Protein 8CJK (pdb70)

Radius of gyration: 17.91 Å; Cα contacts (8 Å, |Δi|>4): 505; chains: 1; bounding box: 47×49×38 Å

Sequence (291 aa):
SVPWFPKKISDLDHCANRVLMYGSELDADHPGFKDNVYRKRRKYFADLAMNYKHGDPIPKVEFTEEEIKTWGTVFQELNKLYPTHACREYLKNLPLLSKYCGYREDNIPQLEDVSNFLKERTGFSIRPVAGYLSPRDFLSGLAFRVFHCCTQYVRHSSDPFYTPEPDTCHELLGHVPLLAEPSFAQFSQEIGLASLGASEEAVQKLATCYFFTVEFGLCKQDGQLRVFGAGLLSSISELKHALSGHAKVKPFDPKITCKQECLITTFQDVYFVSESFEDAKEKMREFTKTIK

Organism: Homo sapiens (NCBI:txid9606)

Structure (mmCIF, N/CA/C/O backbone):
data_8CJK
#
_entry.id   8CJK
#
_cell.length_a   46.96
_cell.length_b   57.875
_cell.length_c   59.054
_cell.angle_alpha   90.0
_cell.angle_beta   97.741
_cell.angle_gamma   90.0
#
_symmetry.space_group_name_H-M   'P 1 21 1'
#
loop_
_entity.id
_entity.type
_entity.pdbx_description
1 polymer 'Tryptophan 5-hydroxylase 1'
2 non-polymer 'FE (III) ION'
3 non-polymer 3-ethyl-8-[(2-methylimidazo[2,1-b][1,3]thiazol-6-yl)methyl]-7-[[4-(1-methylpyrazol-3-yl)phenyl]methyl]purine-2,6-dione
4 water water
#
loop_
_atom_site.group_PDB
_atom_site.id
_atom_site.type_symbol
_atom_site.label_atom_id
_atom_site.label_alt_id
_atom_site.label_comp_id
_atom_site.label_asym_id
_atom_site.label_entity_id
_atom_site.label_seq_id
_atom_site.pdbx_PDB_ins_code
_atom_site.Cartn_x
_atom_site.Cartn_y
_atom_site.Cartn_z
_atom_site.occupancy
_atom_site.B_iso_or_equiv
_atom_site.auth_seq_id
_atom_site.auth_comp_id
_atom_site.auth_asym_id
_atom_site.auth_atom_id
_atom_site.pdbx_PDB_model_num
ATOM 1 N N . SER A 1 29 ? -39.49342 25.01382 -18.87669 1.000 55.8158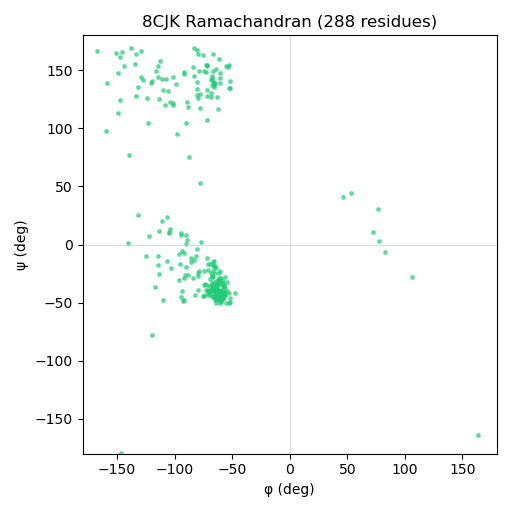7 104 SER A N 1
ATOM 2 C CA . SER A 1 29 ? -39.61869 24.69926 -17.45896 1.000 31.04605 104 SER A CA 1
ATOM 3 C C . SER A 1 29 ? -38.38675 23.94665 -16.95504 1.000 39.34122 104 SER A C 1
ATOM 4 O O . SER A 1 29 ? -37.57853 23.46283 -17.74403 1.000 38.30876 104 SER A O 1
ATOM 7 N N . VAL A 1 30 ? -38.25852 23.84901 -15.63636 1.000 24.54070 105 VAL A N 1
ATOM 8 C CA . VAL A 1 30 ? -37.11837 23.20174 -15.00546 1.000 22.75265 105 VAL A CA 1
ATOM 9 C C . VAL A 1 30 ? -37.26572 21.67086 -14.99025 1.000 32.83000 105 VAL A C 1
ATOM 10 O O . VAL A 1 30 ? -38.27944 21.16971 -14.55167 1.000 25.87708 105 VAL A O 1
ATOM 14 N N . PRO A 1 31 ? -36.25250 20.92077 -15.45746 1.000 20.49073 106 PRO A N 1
ATOM 15 C CA . PRO A 1 31 ? -36.39159 19.45417 -15.39119 1.000 20.40420 106 PRO A CA 1
ATOM 16 C C . PRO A 1 31 ? -36.28429 18.89568 -13.97384 1.000 21.69695 106 PRO A C 1
ATOM 17 O O . PRO A 1 31 ? -35.68544 19.54267 -13.11712 1.000 21.61977 106 PRO A O 1
ATOM 21 N N . TRP A 1 32 ? -36.89536 17.73538 -13.72571 1.000 21.25517 107 TRP A N 1
ATOM 22 C CA . TRP A 1 32 ? -36.76441 17.07357 -12.42195 1.000 18.89770 107 TRP A CA 1
ATOM 23 C C . TRP A 1 32 ? -35.29231 16.93739 -12.06617 1.000 19.00695 107 TRP A C 1
ATOM 24 O O . TRP A 1 32 ? -34.46154 16.65447 -12.92244 1.000 21.69284 107 TRP A O 1
ATOM 35 N N . PHE A 1 33 ? -34.97695 17.15234 -10.79588 1.000 17.02255 108 PHE A N 1
ATOM 36 C CA . PHE A 1 33 ? -33.64575 16.87084 -10.30136 1.000 17.23182 108 PHE A CA 1
ATOM 37 C C . PHE A 1 33 ? -33.74471 16.33725 -8.88351 1.000 18.43764 108 PHE A C 1
ATOM 38 O O . PHE A 1 33 ? -34.71897 16.61279 -8.17298 1.000 18.25167 108 PHE A O 1
ATOM 46 N N . PRO A 1 34 ? -32.75339 15.54212 -8.46490 1.000 17.32000 109 PRO A N 1
ATOM 47 C CA . PRO A 1 34 ? -32.79787 14.97459 -7.11667 1.000 16.60607 109 PRO A CA 1
ATOM 48 C C . PRO A 1 34 ? -32.66074 16.06063 -6.06509 1.000 16.75268 109 PRO A C 1
ATOM 49 O O . PRO A 1 34 ? -31.88674 16.99968 -6.24776 1.000 18.36429 109 PRO A O 1
ATOM 53 N N . LYS A 1 35 ? -33.42355 15.92428 -4.98543 1.000 18.27374 110 LYS A N 1
ATOM 54 C CA . LYS A 1 35 ? -33.43779 16.92275 -3.92200 1.000 21.01175 110 LYS A CA 1
ATOM 55 C C . LYS A 1 35 ? -32.72081 16.46041 -2.66222 1.000 21.60263 110 LYS A C 1
ATOM 56 O O . LYS A 1 35 ? -32.43353 17.27569 -1.77393 1.000 21.41636 110 LYS A O 1
ATOM 62 N N . LYS A 1 36 ? -32.45087 15.15754 -2.58249 1.000 16.47577 111 LYS A N 1
ATOM 63 C CA . LYS A 1 36 ? -31.75306 14.55594 -1.45549 1.000 17.40855 111 LYS A CA 1
ATOM 64 C C . LYS A 1 36 ? -31.02618 13.34767 -1.98734 1.000 15.77261 111 LYS A C 1
ATOM 65 O O . LYS A 1 36 ? -31.31052 12.88638 -3.08712 1.000 15.52300 111 LYS A O 1
ATOM 71 N N . ILE A 1 37 ? -30.08288 12.82906 -1.21804 1.000 15.25598 112 ILE A N 1
ATOM 72 C CA . ILE A 1 37 ? -29.20043 11.79872 -1.73682 1.000 11.98320 112 ILE A CA 1
ATOM 73 C C . ILE A 1 37 ? -29.97994 10.51282 -2.16038 1.000 13.96414 112 ILE A C 1
ATOM 74 O O . ILE A 1 37 ? -29.61239 9.86455 -3.14510 1.000 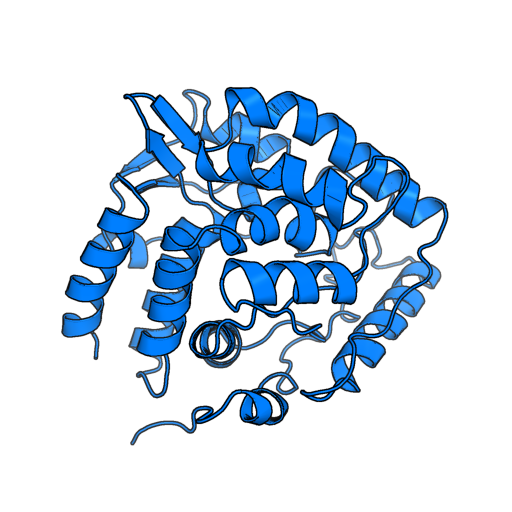14.23971 112 ILE A O 1
ATOM 79 N N . SER A 1 38 ? -31.05803 10.15848 -1.46277 1.000 14.18578 113 SER A N 1
ATOM 80 C CA . SER A 1 38 ? -31.78440 8.93885 -1.83091 1.000 13.76960 113 SER A CA 1
ATOM 81 C C . SER A 1 38 ? -32.54448 9.10120 -3.15853 1.000 16.36169 113 SER A C 1
ATOM 82 O O . SER A 1 38 ? -32.91101 8.10077 -3.79504 1.000 15.51710 113 SER A O 1
ATOM 85 N N . ASP A 1 39 ? -32.74417 10.34254 -3.60780 1.000 15.10375 114 ASP A N 1
ATOM 86 C CA . ASP A 1 39 ? -33.39722 10.55049 -4.89380 1.000 16.15865 114 ASP A CA 1
ATOM 87 C C . ASP A 1 39 ? -32.56044 10.05096 -6.06409 1.000 15.23173 114 ASP A C 1
ATOM 88 O O . ASP A 1 39 ? -33.07924 9.93299 -7.17344 1.000 14.25967 114 ASP A O 1
ATOM 93 N N . LEU A 1 40 ? -31.27006 9.78524 -5.84868 1.000 13.62905 115 LEU A N 1
ATOM 94 C CA . LEU A 1 40 ? -30.42393 9.23946 -6.90086 1.000 13.07817 115 LEU A CA 1
ATOM 95 C C . LEU A 1 40 ? -30.88789 7.82846 -7.25768 1.000 14.12437 115 LEU A C 1
ATOM 96 O O . LEU A 1 40 ? -30.57000 7.32294 -8.33897 1.000 15.11602 115 LEU A O 1
ATOM 101 N N . ASP A 1 41 ? -31.67475 7.19677 -6.37717 1.000 13.53414 116 ASP A N 1
ATOM 102 C CA . ASP A 1 41 ? -32.31669 5.92446 -6.74381 1.000 16.17980 116 ASP A CA 1
ATOM 103 C C . ASP A 1 41 ? -33.14635 6.06495 -8.00626 1.000 17.37109 116 ASP A C 1
ATOM 104 O O . ASP A 1 41 ? -33.35283 5.08400 -8.72713 1.000 20.94115 116 ASP A O 1
ATOM 109 N N . HIS A 1 42 ? -33.66281 7.26413 -8.26572 1.000 17.11532 117 HIS A N 1
ATOM 110 C CA . HIS A 1 42 ? -34.61381 7.41608 -9.37334 1.000 18.16821 117 HIS A CA 1
ATOM 111 C C . HIS A 1 42 ? -33.95291 7.73787 -10.68658 1.000 37.13570 117 HIS A C 1
ATOM 112 O O . HIS A 1 42 ? -34.55171 7.56955 -11.74194 1.000 51.29899 117 HIS A O 1
ATOM 119 N N . CYS A 1 43 ? -32.72694 8.22904 -10.63389 1.000 22.64603 118 CYS A N 1
ATOM 120 C CA . CYS A 1 43 ? -32.07612 8.57929 -11.87976 1.000 32.56639 118 CYS A CA 1
ATOM 121 C C . CYS A 1 43 ? -30.89246 7.67738 -12.13403 1.000 25.41026 118 CYS A C 1
ATOM 122 O O . CYS A 1 43 ? -30.53280 7.45481 -13.28796 1.000 30.19332 118 CYS A O 1
ATOM 125 N N . ALA A 1 44 ? -30.31158 7.11258 -11.07372 1.000 25.56543 119 ALA A N 1
ATOM 126 C CA . ALA A 1 44 ? -29.13897 6.26156 -11.24767 1.000 46.07862 119 ALA A CA 1
ATOM 127 C C . ALA A 1 44 ? -29.49707 4.99160 -12.02035 1.000 35.44830 119 ALA A C 1
ATOM 128 O O . ALA A 1 44 ? -28.61593 4.35331 -12.59066 1.000 32.59817 119 ALA A O 1
ATOM 130 N N . ASN A 1 45 ? -30.78965 4.65132 -12.06742 1.000 28.65320 120 ASN A N 1
ATOM 131 C CA . ASN A 1 45 ? -31.25219 3.48134 -12.82160 1.000 31.77114 120 ASN A CA 1
ATOM 132 C C . ASN A 1 45 ? -31.66644 3.79055 -14.26759 1.000 55.18746 120 ASN A C 1
ATOM 133 O O . ASN A 1 45 ? -31.94423 2.86643 -15.03747 1.000 37.03556 120 ASN A O 1
ATOM 138 N N . ARG A 1 46 ? -31.70242 5.07554 -14.63584 1.000 35.96751 121 ARG A N 1
ATOM 139 C CA . ARG A 1 46 ? -32.10621 5.50608 -15.99092 1.000 28.68245 121 ARG A CA 1
ATOM 140 C C . ARG A 1 46 ? -30.96236 5.28083 -16.97842 1.000 25.20782 121 ARG A C 1
ATOM 141 O O . ARG A 1 46 ? -30.54371 6.16904 -17.73661 1.000 24.80557 121 ARG A O 1
ATOM 149 N N . VAL A 1 47 ? -30.48901 4.05230 -16.97449 1.000 24.88439 122 VAL A N 1
ATOM 150 C CA . VAL A 1 47 ? -29.31220 3.67576 -17.71264 1.000 23.72069 122 VAL A CA 1
ATOM 151 C C . VAL A 1 47 ? -29.59746 3.65271 -19.20826 1.000 24.82348 122 VAL A C 1
ATOM 152 O O . VAL A 1 47 ? -30.58026 3.05624 -19.66391 1.000 26.03663 122 VAL A O 1
ATOM 156 N N . LEU A 1 48 ? -28.75849 4.34399 -19.96542 1.000 23.77864 123 LEU A N 1
ATOM 157 C CA . LEU A 1 48 ? -28.91080 4.43165 -21.41073 1.000 24.71828 123 LEU A CA 1
ATOM 158 C C . LEU A 1 48 ? -28.19835 3.28336 -22.12094 1.000 24.35339 123 LEU A C 1
ATOM 159 O O . LEU A 1 48 ? -28.56219 2.89629 -23.22231 1.000 27.04435 123 LEU A O 1
ATOM 164 N N . MET A 1 49 ? -27.17513 2.73778 -21.48212 1.000 22.93089 124 MET A N 1
ATOM 165 C CA . MET A 1 49 ? -26.44875 1.58598 -22.00571 1.000 22.55358 124 MET A CA 1
ATOM 166 C C . MET A 1 49 ? -25.92912 0.77753 -20.84044 1.000 21.67921 124 MET A C 1
ATOM 167 O O . MET A 1 49 ? -25.04667 1.24639 -20.10017 1.000 20.63744 124 MET A O 1
ATOM 172 N N . TYR A 1 50 ? -26.45163 -0.43324 -20.66656 1.000 22.39557 125 TYR A N 1
ATOM 173 C CA . TYR A 1 50 ? -26.09015 -1.25126 -19.50851 1.000 22.06884 125 TYR A CA 1
ATOM 174 C C . TYR A 1 50 ? -24.66527 -1.76854 -19.62650 1.000 20.99007 125 TYR A C 1
ATOM 175 O O . TYR A 1 50 ? -24.11909 -1.90344 -20.72855 1.000 20.73854 125 TYR A O 1
ATOM 184 N N . GLY A 1 51 ? -24.05066 -2.02706 -18.47500 1.000 20.58532 126 GLY A N 1
ATOM 185 C CA . GLY A 1 51 ? -22.64232 -2.37754 -18.44263 1.000 19.78449 126 GLY A CA 1
ATOM 186 C C . GLY A 1 51 ? -22.35992 -3.69134 -19.14718 1.000 21.13219 126 GLY A C 1
ATOM 187 O O . GLY A 1 51 ? -21.22817 -3.94474 -19.54140 1.000 21.21269 126 GLY A O 1
ATOM 188 N N . SER A 1 52 ? -23.38556 -4.52160 -19.31844 1.000 21.17136 127 SER A N 1
ATOM 189 C CA . SER A 1 52 ? -23.22738 -5.78412 -20.02744 1.000 21.67723 127 SER A CA 1
ATOM 190 C C . SER A 1 52 ? -23.27133 -5.61832 -21.54965 1.000 23.15357 127 SER A C 1
ATOM 191 O O . SER A 1 52 ? -22.97128 -6.56212 -22.28948 1.000 23.78975 127 SER A O 1
ATOM 194 N N . GLU A 1 53 ? -23.64208 -4.42602 -22.01371 1.000 21.47407 128 GLU A N 1
ATOM 195 C CA . GLU A 1 53 ? -23.79437 -4.15686 -23.45345 1.000 21.89241 128 GLU A CA 1
ATOM 196 C C . GLU A 1 53 ? -22.46802 -3.72629 -24.04610 1.000 23.61906 128 GLU A C 1
ATOM 197 O O . GLU A 1 53 ? -22.25237 -2.53909 -24.30275 1.000 26.16434 128 GLU A O 1
ATOM 203 N N . LEU A 1 54 ? -21.57024 -4.68588 -24.23934 1.000 21.60194 129 LEU A N 1
ATOM 204 C CA . LEU A 1 54 ? -20.21417 -4.37733 -24.65295 1.000 20.61194 129 LEU A CA 1
ATOM 205 C C . LEU A 1 54 ? -20.15622 -3.82086 -26.07157 1.000 20.46050 129 LEU A C 1
ATOM 206 O O . LEU A 1 54 ? -20.88567 -4.25871 -26.94959 1.000 22.23643 129 LEU A O 1
ATOM 211 N N . ASP A 1 55 ? -19.25434 -2.87010 -26.27959 1.000 20.82940 130 ASP A N 1
ATOM 212 C CA . ASP A 1 55 ? -18.98633 -2.30756 -27.59081 1.000 23.16854 130 ASP A CA 1
ATOM 213 C C . ASP A 1 55 ? -18.49562 -3.39304 -28.53827 1.000 21.57413 130 ASP A C 1
ATOM 214 O O . ASP A 1 55 ? -17.82165 -4.32550 -28.10345 1.000 21.22950 130 ASP A O 1
ATOM 219 N N . ALA A 1 56 ? -18.81205 -3.27505 -29.82282 1.000 22.60207 131 ALA A N 1
ATOM 220 C CA . ALA A 1 56 ? -18.40955 -4.29343 -30.78334 1.000 23.17525 131 ALA A CA 1
ATOM 221 C C . ALA A 1 56 ? -16.90292 -4.56039 -30.76501 1.000 22.60359 131 ALA A C 1
ATOM 222 O O . ALA A 1 56 ? -16.45266 -5.68974 -30.98085 1.000 22.51467 131 ALA A O 1
ATOM 224 N N . ASP A 1 57 ? -16.11819 -3.52532 -30.47902 1.000 22.41710 132 ASP A N 1
ATOM 225 C CA . ASP A 1 57 ? -14.67170 -3.68392 -30.50624 1.000 22.32479 132 ASP A CA 1
ATOM 226 C C . ASP A 1 57 ? -14.07258 -4.00893 -29.13995 1.000 22.05495 132 ASP A C 1
ATOM 227 O O . ASP A 1 57 ? -12.85370 -3.99313 -28.96885 1.000 24.58252 132 ASP A O 1
ATOM 232 N N . HIS A 1 58 ? -14.92710 -4.30920 -28.17603 1.000 20.41598 133 HIS A N 1
ATOM 233 C CA . HIS A 1 58 ? -14.46506 -4.67689 -26.83755 1.000 19.66241 133 HIS A CA 1
ATOM 234 C C . HIS A 1 58 ? -13.69244 -6.00239 -26.84926 1.000 21.67533 133 HIS A C 1
ATOM 235 O O . HIS A 1 58 ? -14.09391 -6.94531 -27.50771 1.000 20.30261 133 HIS A O 1
ATOM 242 N N . PRO A 1 59 ? -12.56824 -6.07868 -26.13077 1.000 21.72502 134 PRO A N 1
ATOM 243 C CA . PRO A 1 59 ? -11.81459 -7.34448 -26.11248 1.000 23.07807 134 PRO A CA 1
ATOM 244 C C . PRO A 1 59 ? -12.62630 -8.51411 -25.56004 1.000 26.99295 134 PRO A C 1
ATOM 245 O O . PRO A 1 59 ? -12.31478 -9.66367 -25.88208 1.000 24.85875 134 PRO A O 1
ATOM 249 N N . GLY A 1 60 ? -13.65879 -8.22324 -24.76981 1.000 20.96044 135 GLY A N 1
ATOM 250 C CA . GLY A 1 60 ? -14.51887 -9.25973 -24.22493 1.000 19.61717 135 GLY A CA 1
ATOM 251 C C . GLY A 1 60 ? -15.78004 -9.53947 -25.04133 1.000 19.89671 135 GLY A C 1
ATOM 252 O O . GLY A 1 60 ? -16.63570 -10.28076 -24.59594 1.000 20.37412 135 GLY A O 1
ATOM 253 N N . PHE A 1 61 ? -15.89839 -8.94890 -26.22455 1.000 21.56123 136 PHE A N 1
ATOM 254 C CA . PHE A 1 61 ? -17.14606 -9.02115 -26.98716 1.000 22.80121 136 PHE A CA 1
ATOM 255 C C . PHE A 1 61 ? -17.60069 -10.44447 -27.31268 1.000 21.35116 136 PHE A C 1
ATOM 256 O O . PHE A 1 61 ? -18.80088 -10.71433 -27.29922 1.000 22.10487 136 PHE A O 1
ATOM 264 N N . LYS A 1 62 ? -16.64916 -11.34450 -27.56434 1.000 23.80096 137 LYS A N 1
ATOM 265 C CA . LYS A 1 62 ? -16.94621 -12.74722 -27.89237 1.000 27.13431 137 LYS A CA 1
ATOM 266 C C . LYS A 1 62 ? -16.66110 -13.69433 -26.73265 1.000 26.64939 137 LYS A C 1
ATOM 267 O O . LYS A 1 62 ? -16.64667 -14.91451 -26.89716 1.000 30.07506 137 LYS A O 1
ATOM 273 N N . ASP A 1 63 ? -16.40995 -13.12269 -25.56468 1.000 22.18686 138 ASP A N 1
ATOM 274 C CA . ASP A 1 63 ? -16.03378 -13.88815 -24.38669 1.000 23.09834 138 ASP A CA 1
ATOM 275 C C . ASP A 1 63 ? -17.27801 -14.09441 -23.52423 1.000 23.12552 138 ASP A C 1
ATOM 276 O O . ASP A 1 63 ? -17.64731 -13.22697 -22.73338 1.000 22.77618 138 ASP A O 1
ATOM 281 N N . ASN A 1 64 ? -17.94261 -15.23143 -23.68316 1.000 23.97695 139 ASN A N 1
ATOM 282 C CA . ASN A 1 64 ? -19.21166 -15.45412 -22.99125 1.000 23.15883 139 ASN A CA 1
ATOM 283 C C . ASN A 1 64 ? -19.07991 -15.47266 -21.46971 1.000 25.18697 139 ASN A C 1
ATOM 284 O O . ASN A 1 64 ? -19.96205 -14.99675 -20.76164 1.000 25.09843 139 ASN A O 1
ATOM 289 N N . VAL A 1 65 ? -17.97816 -16.01088 -20.96375 1.000 23.46741 140 VAL A N 1
ATOM 290 C CA . VAL A 1 65 ? -17.74202 -15.98136 -19.52058 1.000 24.83057 140 VAL A CA 1
ATOM 291 C C . VAL A 1 65 ? -17.60972 -14.54578 -18.98620 1.000 19.37855 140 VAL A C 1
ATOM 292 O O . VAL A 1 65 ? -18.20867 -14.20223 -17.95802 1.000 22.03570 140 VAL A O 1
ATOM 296 N N . TYR A 1 66 ? -16.86529 -13.69912 -19.69809 1.000 19.71188 141 TYR A N 1
ATOM 297 C CA . TYR A 1 66 ? -16.70597 -12.30321 -19.31037 1.000 17.52367 141 TYR A CA 1
ATOM 298 C C . TYR A 1 66 ? -18.05160 -11.57828 -19.38821 1.000 18.34477 141 TYR A C 1
ATOM 299 O O . TYR A 1 66 ? -18.38384 -10.77018 -18.51386 1.000 18.28939 141 TYR A O 1
ATOM 308 N N . ARG A 1 67 ? -18.83476 -11.87567 -20.42505 1.000 19.57352 142 ARG A N 1
ATOM 309 C CA . ARG A 1 67 ? -20.14411 -11.23509 -20.56659 1.000 20.69608 142 ARG A CA 1
ATOM 310 C C . ARG A 1 67 ? -21.06167 -11.57602 -19.41535 1.000 19.21592 142 ARG A C 1
ATOM 311 O O . ARG A 1 67 ? -21.79460 -10.71448 -18.92977 1.000 19.74933 142 ARG A O 1
ATOM 319 N N . LYS A 1 68 ? -21.03958 -12.83728 -18.98611 1.000 23.51452 143 LYS A N 1
ATOM 320 C CA . LYS A 1 68 ? -21.86038 -13.24927 -17.85715 1.000 20.56786 143 LYS A CA 1
ATOM 321 C C . LYS A 1 68 ? -21.40771 -12.54629 -16.58523 1.000 19.04376 143 LYS A C 1
ATOM 322 O O . LYS A 1 68 ? -22.22915 -12.12166 -15.77159 1.000 21.61977 143 LYS A O 1
ATOM 328 N N . ARG A 1 69 ? -20.09816 -12.40834 -16.43466 1.000 17.84518 144 ARG A N 1
ATOM 329 C CA . ARG A 1 69 ? -19.53163 -11.67896 -15.30148 1.000 16.30972 144 ARG A CA 1
ATOM 330 C C . ARG A 1 69 ? -19.95769 -10.21523 -15.31399 1.000 17.00016 144 ARG A C 1
ATOM 331 O O . ARG A 1 69 ? -20.29428 -9.63773 -14.27007 1.000 15.72533 144 ARG A O 1
ATOM 339 N N . ARG A 1 70 ? -19.96524 -9.60061 -16.48945 1.000 17.15786 145 ARG A N 1
ATOM 340 C CA . ARG A 1 70 ? -20.39653 -8.21029 -16.58416 1.000 16.18591 145 ARG A CA 1
ATOM 341 C C . ARG A 1 70 ? -21.89713 -8.06249 -16.28097 1.000 14.31033 145 ARG A C 1
ATOM 342 O O . ARG A 1 70 ? -22.31848 -7.06006 -15.67895 1.000 16.16852 145 ARG A O 1
ATOM 350 N N . LYS A 1 71 ? -22.70476 -9.04704 -16.66170 1.000 16.44361 146 LYS A N 1
ATOM 351 C CA . LYS A 1 71 ? -24.12008 -9.04037 -16.28947 1.000 16.50936 146 LYS A CA 1
ATOM 352 C C . LYS A 1 71 ? -24.29635 -9.13846 -14.76833 1.000 18.55870 146 LYS A C 1
ATOM 353 O O . LYS A 1 71 ? -25.16052 -8.47500 -14.18663 1.000 18.38976 146 LYS A O 1
ATOM 359 N N . TYR A 1 72 ? -23.48349 -9.97530 -14.13076 1.000 17.56665 147 TYR A N 1
ATOM 360 C CA . TYR A 1 72 ? -23.47170 -10.05702 -12.67634 1.000 17.39401 147 TYR A CA 1
ATOM 361 C C . TYR A 1 72 ? -23.21857 -8.68519 -12.04205 1.000 15.29702 147 TYR A C 1
ATOM 362 O O . TYR A 1 72 ? -23.95140 -8.26180 -11.13273 1.000 17.45770 147 TYR A O 1
ATOM 371 N N . PHE A 1 73 ? -22.17718 -7.98878 -12.49828 1.000 16.32780 148 PHE A N 1
ATOM 372 C CA . PHE A 1 73 ? -21.87776 -6.67746 -11.91960 1.000 14.88834 148 PHE A CA 1
ATOM 373 C C . PHE A 1 73 ? -22.97849 -5.65331 -12.19827 1.000 15.88350 148 PHE A C 1
ATOM 374 O O . PHE A 1 73 ? -23.34713 -4.85647 -11.32847 1.000 15.95266 148 PHE A O 1
ATOM 382 N N . ALA A 1 74 ? -23.54059 -5.67661 -13.39756 1.000 15.34824 149 ALA A N 1
ATOM 383 C CA . ALA A 1 74 ? -24.54443 -4.68243 -13.71826 1.000 13.31503 149 ALA A CA 1
ATOM 384 C C . ALA A 1 74 ? -25.80204 -4.91899 -12.88598 1.000 18.40237 149 ALA A C 1
ATOM 385 O O . ALA A 1 74 ? -26.44581 -3.97710 -12.42612 1.000 17.71320 149 ALA A O 1
ATOM 387 N N . ASP A 1 75 ? -26.16989 -6.17960 -12.69958 1.000 17.69111 150 ASP A N 1
ATOM 388 C CA . ASP A 1 75 ? -27.32224 -6.48491 -11.85008 1.000 18.38123 150 ASP A CA 1
ATOM 389 C C . ASP A 1 75 ? -27.12396 -6.04195 -10.38001 1.000 16.61945 150 ASP A C 1
ATOM 390 O O . ASP A 1 75 ? -28.06890 -5.56633 -9.74866 1.000 20.39920 150 ASP A O 1
ATOM 395 N N . LEU A 1 76 ? -25.91740 -6.21100 -9.84009 1.000 16.10610 151 LEU A N 1
ATOM 396 C CA . LEU A 1 76 ? -25.61837 -5.74011 -8.47866 1.000 16.36997 151 LEU A CA 1
ATOM 397 C C . LEU A 1 76 ? -25.90301 -4.24824 -8.35993 1.000 18.78175 151 LEU A C 1
ATOM 398 O O . LEU A 1 76 ? -26.50613 -3.77554 -7.39061 1.000 20.14196 151 LEU A O 1
ATOM 403 N N . ALA A 1 77 ? -25.46551 -3.49623 -9.36052 1.000 15.31242 152 ALA A N 1
ATOM 404 C CA . ALA A 1 77 ? -25.67483 -2.06237 -9.34261 1.000 15.45245 152 ALA A CA 1
ATOM 405 C C . ALA A 1 77 ? -27.15971 -1.72260 -9.51667 1.000 16.20801 152 ALA A C 1
ATOM 406 O O . ALA A 1 77 ? -27.67936 -0.80012 -8.86792 1.000 17.87158 152 ALA A O 1
ATOM 408 N N . MET A 1 78 ? -27.84224 -2.42177 -10.42118 1.000 14.63630 153 MET A N 1
ATOM 409 C CA . MET A 1 78 ? -29.25777 -2.13202 -10.63603 1.000 17.64412 153 MET A CA 1
ATOM 410 C C . MET A 1 78 ? -30.10172 -2.35481 -9.39212 1.000 18.35603 153 MET A C 1
ATOM 411 O O . MET A 1 78 ? -31.10244 -1.64453 -9.16279 1.000 20.60654 153 MET A O 1
ATOM 416 N N . ASN A 1 79 ? -29.72014 -3.35058 -8.60698 1.000 17.48417 154 ASN A N 1
ATOM 417 C CA . ASN A 1 79 ? -30.47966 -3.71869 -7.41321 1.000 18.86907 154 ASN A CA 1
ATOM 418 C C . ASN A 1 79 ? -30.11251 -2.91966 -6.16480 1.000 17.36109 154 ASN A C 1
ATOM 419 O O . ASN A 1 79 ? -30.83674 -2.96093 -5.17173 1.000 20.45262 154 ASN A O 1
ATOM 424 N N . TYR A 1 80 ? -29.00960 -2.17254 -6.23909 1.000 15.27139 155 TYR A N 1
ATOM 425 C CA . TYR A 1 80 ? -28.56607 -1.30851 -5.14694 1.000 12.71622 155 TYR A CA 1
ATOM 426 C C . TYR A 1 80 ? -29.55498 -0.16007 -4.89353 1.000 14.30849 155 TYR A C 1
ATOM 427 O O . TYR A 1 80 ? -30.09646 0.44229 -5.83347 1.000 16.59981 155 TYR A O 1
ATOM 436 N N . LYS A 1 81 ? -29.79373 0.13658 -3.62452 1.000 12.92933 156 LYS A N 1
ATOM 437 C CA . LYS A 1 81 ? -30.60230 1.29867 -3.23827 1.000 14.12688 156 LYS A CA 1
ATOM 438 C C . LYS A 1 81 ? -29.82863 2.08809 -2.20984 1.000 15.72143 156 LYS A C 1
ATOM 439 O O . LYS A 1 81 ? -29.15332 1.51191 -1.35521 1.000 15.89033 156 LYS A O 1
ATOM 445 N N . HIS A 1 82 ? -29.94821 3.40604 -2.25322 1.000 14.45634 157 HIS A N 1
ATOM 446 C CA . HIS A 1 82 ? -29.23506 4.21938 -1.27879 1.000 16.24850 157 HIS A CA 1
ATOM 447 C C . HIS A 1 82 ? -29.50805 3.76051 0.16335 1.000 13.86216 157 HIS A C 1
ATOM 448 O O . HIS A 1 82 ? -30.65362 3.49126 0.52266 1.000 14.54691 157 HIS A O 1
ATOM 455 N N . GLY A 1 83 ? -28.45038 3.66449 0.97792 1.000 14.02793 158 GLY A N 1
ATOM 456 C CA . GLY A 1 83 ? -28.56897 3.17242 2.34595 1.000 14.68377 158 GLY A CA 1
ATOM 457 C C . GLY A 1 83 ? -27.98878 1.75830 2.46678 1.000 15.08726 158 GLY A C 1
ATOM 458 O O . GLY A 1 83 ? -27.56145 1.33067 3.54236 1.000 16.97203 158 GLY A O 1
ATOM 459 N N . ASP A 1 84 ? -28.01691 1.01075 1.36560 1.000 14.46033 159 ASP A N 1
ATOM 460 C CA . ASP A 1 84 ? -27.44588 -0.32800 1.34240 1.000 13.88119 159 ASP A CA 1
ATOM 461 C C . ASP A 1 84 ? -25.94136 -0.22213 1.49711 1.000 12.47645 159 ASP A C 1
ATOM 462 O O . ASP A 1 84 ? -25.34765 0.66728 0.93587 1.000 15.20459 159 ASP A O 1
ATOM 467 N N . PRO A 1 85 ? -25.30899 -1.19307 2.18305 1.000 13.48994 160 PRO A N 1
ATOM 468 C CA . PRO A 1 85 ? -23.86904 -1.39627 2.02720 1.000 12.13131 160 PRO A CA 1
ATOM 469 C C . PRO A 1 85 ? -23.62267 -1.83375 0.58317 1.000 13.68361 160 PRO A C 1
ATOM 470 O O . PRO A 1 85 ? -24.42158 -2.60799 0.01179 1.000 15.77057 160 PRO A O 1
ATOM 474 N N . ILE A 1 86 ? -22.56728 -1.32669 -0.03880 1.000 13.68827 161 ILE A N 1
ATOM 475 C CA . ILE A 1 86 ? -22.30781 -1.73375 -1.41726 1.000 12.25252 161 ILE A CA 1
ATOM 476 C C . ILE A 1 86 ? -21.90419 -3.20144 -1.39757 1.000 13.10743 161 ILE A C 1
ATOM 477 O O . ILE A 1 86 ? -20.99783 -3.56638 -0.66423 1.000 14.93822 161 ILE A O 1
ATOM 482 N N . PRO A 1 87 ? -22.56303 -4.05955 -2.19488 1.000 14.52026 162 PRO A N 1
ATOM 483 C CA . PRO A 1 87 ? -22.25228 -5.48913 -2.15890 1.000 16.90871 162 PRO A CA 1
ATOM 484 C C . PRO A 1 87 ? -20.76867 -5.78914 -2.34948 1.000 16.50250 162 PRO A C 1
ATOM 485 O O . PRO A 1 87 ? -20.12834 -5.21410 -3.22901 1.000 16.06478 162 PRO A O 1
ATOM 489 N N . LYS A 1 88 ? -20.24084 -6.67837 -1.51025 1.000 16.63817 163 LYS A N 1
ATOM 490 C CA . LYS A 1 88 ? -18.84294 -7.05637 -1.60292 1.000 14.55473 163 LYS A CA 1
ATOM 491 C C . LYS A 1 88 ? -18.74493 -8.12271 -2.66153 1.000 20.29788 163 LYS A C 1
ATOM 492 O O . LYS A 1 88 ? -19.67010 -8.92862 -2.83654 1.000 25.05664 163 LYS A O 1
ATOM 498 N N . VAL A 1 89 ? -17.64256 -8.10434 -3.39526 1.000 15.48676 164 VAL A N 1
ATOM 499 C CA . VAL A 1 89 ? -17.45958 -9.01297 -4.50685 1.000 18.38916 164 VAL A CA 1
ATOM 500 C C . VAL A 1 89 ? -16.24200 -9.85998 -4.26886 1.000 19.12800 164 VAL A C 1
ATOM 501 O O . VAL A 1 89 ? -15.23247 -9.36565 -3.80450 1.000 19.32068 164 VAL A O 1
ATOM 505 N N . GLU A 1 90 ? -16.32568 -11.14679 -4.58073 1.000 16.60978 165 GLU A N 1
ATOM 506 C CA . GLU A 1 90 ? -15.12651 -11.96288 -4.57070 1.000 15.32932 165 GLU A CA 1
ATOM 507 C C . GLU A 1 90 ? -14.49621 -11.91588 -5.95262 1.000 18.83794 165 GLU A C 1
ATOM 508 O O . GLU A 1 90 ? -14.98854 -12.52665 -6.89752 1.000 18.82589 165 GLU A O 1
ATOM 514 N N . PHE A 1 91 ? -13.41637 -11.15657 -6.08881 1.000 16.16083 166 PHE A N 1
ATOM 515 C CA . PHE A 1 91 ? -12.78401 -11.06824 -7.39145 1.000 13.55763 166 PHE A CA 1
ATOM 516 C C . PHE A 1 91 ? -12.01549 -12.34834 -7.72754 1.000 16.83153 166 PHE A C 1
ATOM 517 O O . PHE A 1 91 ? -11.50380 -13.03719 -6.83196 1.000 19.11555 166 PHE A O 1
ATOM 525 N N . THR A 1 92 ? -11.94399 -12.66843 -9.01872 1.000 15.17453 167 THR A N 1
ATOM 526 C CA . THR A 1 92 ? -11.26646 -13.90519 -9.43406 1.000 17.08562 167 THR A CA 1
ATOM 527 C C . THR A 1 92 ? -9.75683 -13.70805 -9.45084 1.000 23.48850 167 THR A C 1
ATOM 528 O O . THR A 1 92 ? -9.28424 -12.57764 -9.43929 1.000 18.83036 167 THR A O 1
ATOM 532 N N . GLU A 1 93 ? -9.00056 -14.80567 -9.48083 1.000 18.54921 168 GLU A N 1
ATOM 533 C CA . GLU A 1 93 ? -7.54926 -14.72540 -9.59263 1.000 19.93386 168 GLU A CA 1
ATOM 534 C C . GLU A 1 93 ? -7.12775 -13.92520 -10.82710 1.000 18.96478 168 GLU A C 1
ATOM 535 O O . GLU A 1 93 ? -6.20175 -13.11420 -10.77517 1.000 18.99644 168 GLU A O 1
ATOM 541 N N . GLU A 1 94 ? -7.82635 -14.14828 -11.93716 1.000 18.89482 169 GLU A N 1
ATOM 542 C CA . GLU A 1 94 ? -7.56359 -13.41531 -13.16158 1.000 18.48150 169 GLU A CA 1
ATOM 543 C C . GLU A 1 94 ? -7.79345 -11.91176 -13.01422 1.000 20.74554 169 GLU A C 1
ATOM 544 O O . GLU A 1 94 ? -6.96507 -11.10412 -13.44857 1.000 18.52477 169 GLU A O 1
ATOM 550 N N . GLU A 1 95 ? -8.91994 -11.54135 -12.40075 1.000 15.78720 170 GLU A N 1
ATOM 551 C CA . GLU A 1 95 ? -9.24428 -10.14128 -12.14963 1.000 13.65249 170 GLU A CA 1
ATOM 552 C C . GLU A 1 95 ? -8.18392 -9.49254 -11.27051 1.000 13.73316 170 GLU A C 1
ATOM 553 O O . GLU A 1 95 ? -7.74439 -8.37011 -11.54220 1.000 16.07502 170 GLU A O 1
ATOM 559 N N . ILE A 1 96 ? -7.74626 -10.19991 -10.23077 1.000 15.85337 171 ILE A N 1
ATOM 560 C CA . ILE A 1 96 ? -6.76604 -9.63864 -9.32628 1.000 15.66053 171 ILE A CA 1
ATOM 561 C C . ILE A 1 96 ? -5.41895 -9.46960 -10.01841 1.000 19.61390 171 ILE A C 1
ATOM 562 O O . ILE A 1 96 ? -4.72198 -8.47249 -9.79441 1.000 17.82348 171 ILE A O 1
ATOM 567 N N . LYS A 1 97 ? -5.06008 -10.42227 -10.87357 1.000 17.05759 172 LYS A N 1
ATOM 568 C CA . LYS A 1 97 ? -3.83208 -10.31822 -11.66133 1.000 16.01830 172 LYS A CA 1
ATOM 569 C C . LYS A 1 97 ? -3.85043 -9.10067 -12.60051 1.000 16.66019 172 LYS A C 1
ATOM 570 O O . LYS A 1 97 ? -2.84652 -8.39705 -12.74037 1.000 20.16972 172 LYS A O 1
ATOM 576 N N . THR A 1 98 ? -4.98728 -8.84870 -13.24672 1.000 16.80258 173 THR A N 1
ATOM 577 C CA . THR A 1 98 ? -5.12958 -7.67177 -14.09276 1.000 16.00826 173 THR A CA 1
ATOM 578 C C . THR A 1 98 ? -4.93136 -6.39141 -13.29442 1.000 13.27373 173 THR A C 1
ATOM 579 O O . THR A 1 98 ? -4.16594 -5.50367 -13.70879 1.000 16.64802 173 THR A O 1
ATOM 583 N N . TRP A 1 99 ? -5.63954 -6.28563 -12.17399 1.000 14.28150 174 TRP A N 1
ATOM 584 C CA . TRP A 1 99 ? -5.43969 -5.16893 -11.24384 1.000 14.27192 174 TRP A CA 1
ATOM 585 C C . TRP A 1 99 ? -3.95421 -5.01253 -10.86339 1.000 15.90082 174 TRP A C 1
ATOM 586 O O . TRP A 1 99 ? -3.42258 -3.90458 -10.91637 1.000 17.29206 174 TRP A O 1
ATOM 597 N N . GLY A 1 100 ? -3.30423 -6.10002 -10.46302 1.000 15.81440 175 GLY A N 1
ATOM 598 C CA . GLY A 1 100 ? -1.91604 -6.02922 -10.02373 1.000 18.11615 175 GLY A CA 1
ATOM 599 C C . GLY A 1 100 ? -1.00172 -5.50506 -11.10551 1.000 18.04081 175 GLY A C 1
ATOM 600 O O . GLY A 1 100 ? -0.08163 -4.74167 -10.83078 1.000 19.50198 175 GLY A O 1
ATOM 601 N N . THR A 1 101 ? -1.24517 -5.91342 -12.34079 1.000 18.30832 176 THR A N 1
ATOM 602 C CA . THR A 1 101 ? -0.40315 -5.51109 -13.46167 1.000 18.49604 176 THR A CA 1
ATOM 603 C C . THR A 1 101 ? -0.49104 -3.99922 -13.67624 1.000 19.74979 176 THR A C 1
ATOM 604 O O . THR A 1 101 ? 0.52352 -3.31914 -13.80233 1.000 23.55715 176 THR A O 1
ATOM 608 N N . VAL A 1 102 ? -1.71008 -3.49240 -13.69313 1.000 19.60427 177 VAL A N 1
ATOM 609 C CA . VAL A 1 102 ? -1.98726 -2.06950 -13.83870 1.000 19.94358 177 VAL A CA 1
ATOM 610 C C . VAL A 1 102 ? -1.42384 -1.27220 -12.65556 1.000 19.11869 177 VAL A C 1
ATOM 611 O O . VAL A 1 102 ? -0.75739 -0.23161 -12.82233 1.000 20.64961 177 VAL A O 1
ATOM 615 N N . PHE A 1 103 ? -1.68525 -1.78216 -11.46017 1.000 15.34521 178 PHE A N 1
ATOM 616 C CA . PHE A 1 103 ? -1.28055 -1.14776 -10.20089 1.000 18.47093 178 PHE A CA 1
ATOM 617 C C . PHE A 1 103 ? 0.24211 -0.98083 -10.14417 1.000 26.15548 178 PHE A C 1
ATOM 618 O O . PHE A 1 103 ? 0.74675 0.08209 -9.81124 1.000 20.44335 178 PHE A O 1
ATOM 626 N N . GLN A 1 104 ? 0.97496 -2.02663 -10.49735 1.000 18.81898 179 GLN A N 1
ATOM 627 C CA . GLN A 1 104 ? 2.42787 -1.96525 -10.41922 1.000 18.18502 179 GLN A CA 1
ATOM 628 C C . GLN A 1 104 ? 3.04420 -0.93150 -11.33886 1.000 20.77950 179 GLN A C 1
ATOM 629 O O . GLN A 1 104 ? 3.96862 -0.20554 -10.94700 1.000 23.98528 179 GLN A O 1
ATOM 635 N N . GLU A 1 105 ? 2.58348 -0.92072 -12.58390 1.000 21.78847 180 GLU A N 1
ATOM 636 C CA . GLU A 1 105 ? 3.16681 -0.05049 -13.58822 1.000 27.04170 180 GLU A CA 1
ATOM 637 C C . GLU A 1 105 ? 2.79783 1.40506 -13.35149 1.000 20.28095 180 GLU A C 1
ATOM 638 O O . GLU A 1 105 ? 3.66418 2.28312 -13.44712 1.000 21.20707 180 GLU A O 1
ATOM 644 N N . LEU A 1 106 ? 1.53005 1.66579 -13.01719 1.000 17.03996 181 LEU A N 1
ATOM 645 C CA . LEU A 1 106 ? 1.12414 3.03797 -12.71279 1.000 16.82647 181 LEU A CA 1
ATOM 646 C C . LEU A 1 106 ? 1.84750 3.60157 -11.48090 1.000 16.80715 181 LEU A C 1
ATOM 647 O O . LEU A 1 106 ? 2.22217 4.77343 -11.48675 1.000 18.13006 181 LEU A O 1
ATOM 652 N N . ASN A 1 107 ? 2.05795 2.79287 -10.43699 1.000 15.55699 182 ASN A N 1
ATOM 653 C CA . ASN A 1 107 ? 2.69542 3.31369 -9.22658 1.000 16.65699 182 ASN A CA 1
ATOM 654 C C . ASN A 1 107 ? 4.15532 3.70923 -9.44090 1.000 19.58010 182 ASN A C 1
ATOM 655 O O . ASN A 1 107 ? 4.69040 4.55430 -8.71907 1.000 20.40941 182 ASN A O 1
ATOM 660 N N . LYS A 1 108 ? 4.79459 3.14807 -10.45583 1.000 19.05618 183 LYS A N 1
ATOM 661 C CA . LYS A 1 108 ? 6.13737 3.60542 -10.80481 1.000 21.17561 183 LYS A CA 1
ATOM 662 C C . LYS A 1 108 ? 6.12682 5.03824 -11.35202 1.000 18.22569 183 LYS A C 1
ATOM 663 O O . LYS A 1 108 ? 7.12072 5.76478 -11.23384 1.000 22.62278 183 LYS A O 1
ATOM 669 N N . LEU A 1 109 ? 5.00165 5.44357 -11.94318 1.000 20.87553 184 LEU A N 1
ATOM 670 C CA . LEU A 1 109 ? 4.92225 6.72603 -12.64053 1.000 17.90502 184 LEU A CA 1
ATOM 671 C C . LEU A 1 109 ? 4.35610 7.84218 -11.77476 1.000 18.54002 184 LEU A C 1
ATOM 672 O O . LEU A 1 109 ? 4.67716 9.02513 -11.97368 1.000 18.94144 184 LEU A O 1
ATOM 677 N N . TYR A 1 110 ? 3.47537 7.49534 -10.84145 1.000 17.34444 185 TYR A N 1
ATOM 678 C CA . TYR A 1 110 ? 2.80913 8.52710 -10.04860 1.000 15.20148 185 TYR A CA 1
ATOM 679 C C . TYR A 1 110 ? 3.75867 9.54818 -9.35445 1.000 17.20454 185 TYR A C 1
ATOM 680 O O . TYR A 1 110 ? 3.44102 10.73070 -9.34633 1.000 17.98912 185 TYR A O 1
ATOM 689 N N . PRO A 1 111 ? 4.90028 9.11231 -8.75612 1.000 17.06245 186 PRO A N 1
ATOM 690 C CA . PRO A 1 111 ? 5.76129 10.09595 -8.08388 1.000 17.77425 186 PRO A CA 1
ATOM 691 C C . PRO A 1 111 ? 6.23522 11.22146 -8.98038 1.000 18.41267 186 PRO A C 1
ATOM 692 O O . PRO A 1 111 ? 6.38330 12.35630 -8.51229 1.000 20.59700 186 PRO A O 1
ATOM 696 N N . THR A 1 112 ? 6.49902 10.91698 -10.24438 1.000 18.41773 187 THR A N 1
ATOM 697 C CA . THR A 1 112 ? 7.00485 11.94662 -11.15583 1.000 19.20021 187 THR A CA 1
ATOM 698 C C . THR A 1 112 ? 5.91558 12.60506 -12.00603 1.000 19.60405 187 THR A C 1
ATOM 699 O O . THR A 1 112 ? 6.19689 13.58488 -12.71115 1.000 21.35109 187 THR A O 1
ATOM 703 N N . HIS A 1 113 ? 4.68814 12.07986 -11.95842 1.000 17.55804 188 HIS A N 1
ATOM 704 C CA . HIS A 1 113 ? 3.61699 12.57105 -12.83222 1.000 17.27890 188 HIS A CA 1
ATOM 705 C C . HIS A 1 113 ? 2.41883 13.19507 -12.12086 1.000 18.62216 188 HIS A C 1
ATOM 706 O O . HIS A 1 113 ? 1.80792 14.12455 -12.65357 1.000 18.44468 188 HIS A O 1
ATOM 713 N N . ALA A 1 114 ? 2.03624 12.64716 -10.97353 1.000 15.39295 189 ALA A N 1
ATOM 714 C CA . ALA A 1 114 ? 0.77372 13.01059 -10.32468 1.000 16.39325 189 ALA A CA 1
ATOM 715 C C . ALA A 1 114 ? 0.88568 14.26062 -9.45827 1.000 17.28640 189 ALA A C 1
ATOM 716 O O . ALA A 1 114 ? 1.94722 14.55999 -8.91527 1.000 17.06458 189 ALA A O 1
ATOM 718 N N . CYS A 1 115 ? -0.22557 14.97831 -9.29310 1.000 16.69081 190 CYS A N 1
ATOM 719 C CA . CYS A 1 115 ? -0.23437 16.16204 -8.45867 1.000 16.53441 190 CYS A CA 1
ATOM 720 C C . CYS A 1 115 ? -0.00250 15.79340 -6.99388 1.000 18.98574 190 CYS A C 1
ATOM 721 O O . CYS A 1 115 ? -0.15801 14.62162 -6.59713 1.000 16.73227 190 CYS A O 1
ATOM 724 N N . ARG A 1 116 ? 0.33005 16.79224 -6.18883 1.000 17.44668 191 ARG A N 1
ATOM 725 C CA . ARG A 1 116 ? 0.74290 16.52918 -4.80996 1.000 18.79281 191 ARG A CA 1
ATOM 726 C C . ARG A 1 116 ? -0.41288 15.99978 -3.99117 1.000 18.57719 191 ARG A C 1
ATOM 727 O O . ARG A 1 116 ? -0.21355 15.16986 -3.11347 1.000 18.98353 191 ARG A O 1
ATOM 735 N N . GLU A 1 117 ? -1.63332 16.44318 -4.29733 1.000 18.28905 192 GLU A N 1
ATOM 736 C CA . GLU A 1 117 ? -2.79887 15.97519 -3.55072 1.000 18.55568 192 GLU A CA 1
ATOM 737 C C . GLU A 1 117 ? -3.05280 14.48328 -3.79221 1.000 19.11030 192 GLU A C 1
ATOM 738 O O . GLU A 1 117 ? -3.39911 13.74194 -2.87283 1.000 20.59929 192 GLU A O 1
ATOM 74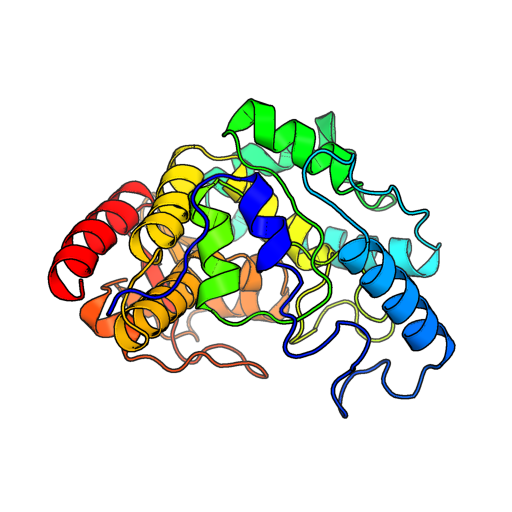4 N N . TYR A 1 118 ? -2.83335 14.03192 -5.02345 1.000 16.28153 193 TYR A N 1
ATOM 745 C CA . TYR A 1 118 ? -2.94732 12.61536 -5.32683 1.000 19.76169 193 TYR A CA 1
ATOM 746 C C . TYR A 1 118 ? -1.93446 11.80675 -4.51280 1.000 17.48424 193 TYR A C 1
ATOM 747 O O . TYR A 1 118 ? -2.28051 10.78384 -3.88512 1.000 18.94789 193 TYR A O 1
ATOM 756 N N . LEU A 1 119 ? -0.68662 12.26921 -4.50385 1.000 17.51449 194 LEU A N 1
ATOM 757 C CA . LEU A 1 119 ? 0.40216 11.52594 -3.84677 1.000 16.97308 194 LEU A CA 1
ATOM 758 C C . LEU A 1 119 ? 0.24270 11.52757 -2.33175 1.000 24.24291 194 LEU A C 1
ATOM 759 O O . LEU A 1 119 ? 0.66650 10.59521 -1.65620 1.000 24.72571 194 LEU A O 1
ATOM 764 N N . LYS A 1 120 ? -0.36291 12.57648 -1.78972 1.000 18.39056 195 LYS A N 1
ATOM 765 C CA . LYS A 1 120 ? -0.62571 12.61629 -0.35484 1.000 19.85385 195 LYS A CA 1
ATOM 766 C C . LYS A 1 120 ? -1.65948 11.56078 0.08124 1.000 20.61698 195 LYS A C 1
ATOM 767 O O . LYS A 1 120 ? -1.53341 10.95309 1.14965 1.000 25.23755 195 LYS A O 1
ATOM 773 N N . ASN A 1 121 ? -2.68527 11.33835 -0.73971 1.000 18.47554 196 ASN A N 1
ATOM 774 C CA . ASN A 1 121 ? -3.77482 10.47705 -0.32733 1.000 19.04359 196 ASN A CA 1
ATOM 775 C C . ASN A 1 121 ? -3.60861 9.00512 -0.69857 1.000 21.80270 196 ASN A C 1
ATOM 776 O O . ASN A 1 121 ? -4.16561 8.12541 -0.03644 1.000 20.36898 196 ASN A O 1
ATOM 781 N N . LEU A 1 122 ? -2.84533 8.72846 -1.74783 1.000 23.79442 197 LEU A N 1
ATOM 782 C CA . LEU A 1 122 ? -2.60837 7.33349 -2.13595 1.000 30.22205 197 LEU A CA 1
ATOM 783 C C . LEU A 1 122 ? -2.11314 6.41840 -0.98464 1.000 29.23214 197 LEU A C 1
ATOM 784 O O . LEU A 1 122 ? -2.63479 5.31342 -0.82860 1.000 27.36316 197 LEU A O 1
ATOM 789 N N . PRO A 1 123 ? -1.13017 6.85176 -0.16741 1.000 29.34010 198 PRO A N 1
ATOM 790 C CA . PRO A 1 123 ? -0.67540 5.96238 0.91626 1.000 29.11552 198 PRO A CA 1
ATOM 791 C C . PRO A 1 123 ? -1.71725 5.72101 2.00531 1.000 28.29651 198 PRO A C 1
ATOM 792 O O . PRO A 1 123 ? -1.70465 4.67382 2.66207 1.000 25.00146 198 PRO A O 1
ATOM 796 N N . LEU A 1 124 ? -2.61343 6.68009 2.19660 1.000 25.95891 199 LEU A N 1
ATOM 797 C CA . LEU A 1 124 ? -3.70556 6.50134 3.14275 1.000 21.00357 199 LEU A CA 1
ATOM 798 C C . LEU A 1 124 ? -4.62295 5.36399 2.67753 1.000 21.05991 199 LEU A C 1
ATOM 799 O O . LEU A 1 124 ? -5.15281 4.62204 3.49249 1.000 21.92879 199 LEU A O 1
ATOM 804 N N . LEU A 1 125 ? -4.78602 5.21685 1.36547 1.000 25.78976 200 LEU A N 1
ATOM 805 C CA . LEU A 1 125 ? -5.64609 4.15358 0.83072 1.000 21.14214 200 LEU A CA 1
ATOM 806 C C . LEU A 1 125 ? -5.02306 2.77217 0.94354 1.000 28.57680 200 LEU A C 1
ATOM 807 O O . LEU A 1 125 ? -5.73772 1.78623 1.11760 1.000 26.99450 200 LEU A O 1
ATOM 812 N N . SER A 1 126 ? -3.70577 2.68564 0.81290 1.000 22.38391 201 SER A N 1
ATOM 813 C CA . SER A 1 126 ? -3.01670 1.41856 1.05863 1.000 25.65020 201 SER A CA 1
ATOM 814 C C . SER A 1 126 ? -3.16365 0.99770 2.51362 1.000 35.28987 201 SER A C 1
ATOM 815 O O . SER A 1 126 ? -3.31131 -0.18340 2.81765 1.000 48.17135 201 SER A O 1
ATOM 818 N N . LYS A 1 127 ? -3.13496 1.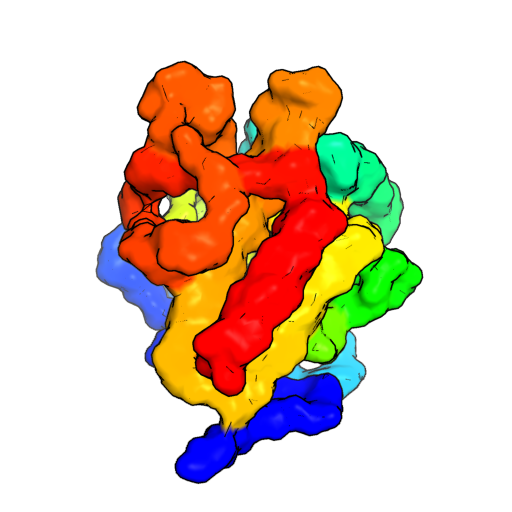96805 3.41642 1.000 22.50311 202 LYS A N 1
ATOM 819 C CA . LYS A 1 127 ? -3.18909 1.65563 4.83961 1.000 26.66493 202 LYS A CA 1
ATOM 820 C C . LYS A 1 127 ? -4.59543 1.25778 5.26686 1.000 36.00529 202 LYS A C 1
ATOM 821 O O . LYS A 1 127 ? -4.77447 0.28100 5.99550 1.000 32.01232 202 LYS A O 1
ATOM 827 N N . TYR A 1 128 ? -5.59961 1.99721 4.80128 1.000 21.90555 203 TYR A N 1
ATOM 828 C CA . TYR A 1 128 ? -6.95050 1.81107 5.32350 1.000 23.31561 203 TYR A CA 1
ATOM 829 C C . TYR A 1 128 ? -7.90766 1.03396 4.42891 1.000 21.38871 203 TYR A C 1
ATOM 830 O O . TYR A 1 128 ? -8.89773 0.51088 4.93256 1.000 23.87679 203 TYR A O 1
ATOM 839 N N . CYS A 1 129 ? -7.63300 0.93932 3.12487 1.000 18.11845 204 CYS A N 1
ATOM 840 C CA . CYS A 1 129 ? -8.59144 0.30172 2.22866 1.000 17.55232 204 CYS A CA 1
ATOM 841 C C . CYS A 1 129 ? -8.03699 -0.88151 1.44992 1.000 18.58671 204 CYS A C 1
ATOM 842 O O . CYS A 1 129 ? -8.69380 -1.37934 0.53369 1.000 23.91502 204 CYS A O 1
ATOM 845 N N . GLY A 1 130 ? -6.82302 -1.29825 1.77599 1.000 20.12349 205 GLY A N 1
ATOM 846 C CA . GLY A 1 130 ? -6.28501 -2.52527 1.22078 1.000 21.12397 205 GLY A CA 1
ATOM 847 C C . GLY A 1 130 ? -5.80136 -2.42535 -0.20628 1.000 22.64784 205 GLY A C 1
ATOM 848 O O . GLY A 1 130 ? -5.85520 -3.39735 -0.95585 1.000 22.06095 205 GLY A O 1
ATOM 849 N N . TYR A 1 131 ? -5.32257 -1.24710 -0.59701 1.000 18.88097 206 TYR A N 1
ATOM 850 C CA . TYR A 1 131 ? -4.72270 -1.08400 -1.92419 1.000 18.81653 206 TYR A CA 1
ATOM 851 C C . TYR A 1 131 ? -3.37475 -1.80085 -1.92515 1.000 18.93127 206 TYR A C 1
ATOM 852 O O . TYR A 1 131 ? -2.42439 -1.33447 -1.32120 1.000 22.99422 206 TYR A O 1
ATOM 861 N N . ARG A 1 132 ? -3.30935 -2.93571 -2.60145 1.000 18.73716 207 ARG A N 1
ATOM 862 C CA . ARG A 1 132 ? -2.08839 -3.70534 -2.73642 1.000 18.49685 207 ARG A CA 1
ATOM 863 C C . ARG A 1 132 ? -2.11098 -4.37377 -4.08350 1.000 19.55322 207 ARG A C 1
ATOM 864 O O . ARG A 1 132 ? -3.18174 -4.52155 -4.67721 1.000 19.80619 207 ARG A O 1
ATOM 872 N N . GLU A 1 133 ? -0.95151 -4.80114 -4.55273 1.000 22.68971 208 GLU A N 1
ATOM 873 C CA . GLU A 1 133 ? -0.86470 -5.47873 -5.83222 1.000 23.18293 208 GLU A CA 1
ATOM 874 C C . GLU A 1 133 ? -1.74994 -6.72948 -5.89467 1.000 24.22665 208 GLU A C 1
ATOM 875 O O . GLU A 1 133 ? -2.30124 -7.05592 -6.94221 1.000 24.28448 208 GLU A O 1
ATOM 881 N N . ASP A 1 134 ? -1.88877 -7.43948 -4.78013 1.000 23.06271 209 ASP A N 1
ATOM 882 C CA . ASP A 1 134 ? -2.62562 -8.69692 -4.83996 1.000 21.50755 209 ASP A CA 1
ATOM 883 C C . ASP A 1 134 ? -4.00562 -8.60967 -4.18984 1.000 21.16987 209 ASP A C 1
ATOM 884 O O . ASP A 1 134 ? -4.57103 -9.63106 -3.77649 1.000 21.92629 209 ASP A O 1
ATOM 889 N N . ASN A 1 135 ? -4.55001 -7.40093 -4.11221 1.000 18.66142 210 ASN A N 1
ATOM 890 C CA . ASN A 1 135 ? -5.86551 -7.20587 -3.52421 1.000 17.73468 210 ASN A CA 1
ATOM 891 C C . ASN A 1 135 ? -6.59616 -6.06093 -4.19353 1.000 17.12659 210 ASN A C 1
ATOM 892 O O . ASN A 1 135 ? -6.07017 -4.95329 -4.21816 1.000 17.08816 210 ASN A O 1
ATOM 897 N N . ILE A 1 136 ? -7.80134 -6.31863 -4.71220 1.000 16.08431 211 ILE A N 1
ATOM 898 C CA . ILE A 1 136 ? -8.66418 -5.24310 -5.21472 1.000 15.75809 211 ILE A CA 1
ATOM 899 C C . ILE A 1 136 ? -9.53164 -4.73527 -4.06262 1.000 15.29941 211 ILE A C 1
ATOM 900 O O . ILE A 1 136 ? -10.26082 -5.51340 -3.44780 1.000 15.95992 211 ILE A O 1
ATOM 905 N N . PRO A 1 137 ? -9.45432 -3.42816 -3.76052 1.000 15.06827 212 PRO A N 1
ATOM 906 C CA . PRO A 1 137 ? -10.22435 -2.82038 -2.67673 1.000 16.57272 212 PRO A CA 1
ATOM 907 C C . PRO A 1 137 ? -11.73041 -2.97923 -2.91979 1.000 15.62886 212 PRO A C 1
ATOM 908 O O . PRO A 1 137 ? -12.14432 -2.92601 -4.07909 1.000 19.39412 212 PRO A O 1
ATOM 912 N N . GLN A 1 138 ? -12.50937 -3.18794 -1.86887 1.000 16.60383 213 GLN A N 1
ATOM 913 C CA . GLN A 1 138 ? -13.96775 -3.20542 -1.99695 1.000 15.36688 213 GLN A CA 1
ATOM 914 C C . GLN A 1 138 ? -14.52594 -1.78983 -2.02031 1.000 17.71031 213 GLN A C 1
ATOM 915 O O . GLN A 1 138 ? -14.10053 -0.93603 -1.23161 1.000 17.09063 213 GLN A O 1
ATOM 921 N N . LEU A 1 139 ? -15.52261 -1.55112 -2.88168 1.000 14.86157 214 LEU A N 1
ATOM 922 C CA . LEU A 1 139 ? -16.12939 -0.22199 -2.98235 1.000 12.23678 214 LEU A CA 1
ATOM 923 C C . LEU A 1 139 ? -16.70738 0.23909 -1.65286 1.000 15.04173 214 LEU A C 1
ATOM 924 O O . LEU A 1 139 ? -16.63970 1.42288 -1.33101 1.000 14.89622 214 LEU A O 1
ATOM 929 N N . GLU A 1 140 ? -17.27228 -0.66933 -0.87482 1.000 13.34979 215 GLU A N 1
ATOM 930 C CA . GLU A 1 140 ? -17.84396 -0.28006 0.41289 1.000 12.40226 215 GLU A CA 1
ATOM 931 C C . GLU A 1 140 ? -16.79109 0.28705 1.34476 1.000 17.49155 215 GLU A C 1
ATOM 932 O O . GLU A 1 140 ? -17.03862 1.27774 2.02485 1.000 15.48981 215 GLU A O 1
ATOM 938 N N . ASP A 1 141 ? -15.61862 -0.34055 1.38048 1.000 15.75513 216 ASP A N 1
ATOM 939 C CA . ASP A 1 141 ? -14.52587 0.15304 2.22551 1.000 16.56360 216 ASP A CA 1
ATOM 940 C C . ASP A 1 141 ? -14.02654 1.52093 1.77281 1.000 14.54430 216 ASP A C 1
ATOM 941 O O . ASP A 1 141 ? -13.78158 2.40135 2.60258 1.000 15.35966 216 ASP A O 1
ATOM 946 N N . VAL A 1 142 ? -13.88828 1.71032 0.46733 1.000 12.30178 217 VAL A N 1
ATOM 947 C CA . VAL A 1 142 ? -13.44821 2.98280 -0.06045 1.000 14.02979 217 VAL A CA 1
ATOM 948 C C . VAL A 1 142 ? -14.51473 4.06292 0.18882 1.000 13.13541 217 VAL A C 1
ATOM 949 O O . VAL A 1 142 ? -14.19500 5.21883 0.54276 1.000 14.42165 217 VAL A O 1
ATOM 953 N N . SER A 1 143 ? -15.77911 3.69455 0.02240 1.000 12.03336 218 SER A N 1
ATOM 954 C CA . SER A 1 143 ? -16.85881 4.63211 0.29634 1.000 14.01625 218 SER A CA 1
ATOM 955 C C . SER A 1 143 ? -16.83484 5.10970 1.74544 1.000 12.49323 218 SER A C 1
ATOM 956 O O . SER A 1 143 ? -16.98228 6.29916 2.01954 1.000 14.02588 218 SER A O 1
ATOM 959 N N . ASN A 1 144 ? -16.63068 4.18560 2.67907 1.000 14.00774 219 ASN A N 1
ATOM 960 C CA . ASN A 1 144 ? -16.57163 4.55765 4.09552 1.000 13.96554 219 ASN A CA 1
ATOM 961 C C . ASN A 1 144 ? -15.38169 5.47964 4.39840 1.000 16.50765 219 ASN A C 1
ATOM 962 O O . ASN A 1 144 ? -15.49521 6.42488 5.20854 1.000 16.43112 219 ASN A O 1
ATOM 967 N N . PHE A 1 145 ? -14.24089 5.19390 3.77135 1.000 13.74076 220 PHE A N 1
ATOM 968 C CA . PHE A 1 145 ? -13.07220 6.05515 3.89583 1.000 15.26216 220 PHE A CA 1
ATOM 969 C C . PHE A 1 145 ? -13.36550 7.47000 3.39554 1.000 15.13662 220 PHE A C 1
ATOM 970 O O . PHE A 1 145 ? -13.08007 8.44489 4.10660 1.000 16.43806 220 PHE A O 1
ATOM 978 N N . LEU A 1 146 ? -13.95864 7.59153 2.20620 1.000 12.78091 221 LEU A N 1
ATOM 979 C CA . LEU A 1 146 ? -14.27977 8.90703 1.65472 1.000 11.99358 221 LEU A CA 1
ATOM 980 C C . LEU A 1 146 ? -15.30201 9.66170 2.48845 1.000 13.98522 221 LEU A C 1
ATOM 981 O O . LEU A 1 146 ? -15.20266 10.88885 2.63298 1.000 14.97310 221 LEU A O 1
ATOM 986 N N . LYS A 1 147 ? -16.26881 8.94899 3.05865 1.000 14.62634 222 LYS A N 1
ATOM 987 C CA . LYS A 1 147 ? -17.29985 9.61438 3.85780 1.000 14.77592 222 LYS A CA 1
ATOM 988 C C . LYS A 1 147 ? -16.65723 10.31961 5.03672 1.000 16.94379 222 LYS A C 1
ATOM 989 O O . LYS A 1 147 ? -17.03024 11.44895 5.37197 1.000 18.42235 222 LYS A O 1
ATOM 995 N N . GLU A 1 148 ? -15.66657 9.67297 5.64382 1.000 16.20013 223 GLU A N 1
ATOM 996 C CA . GLU A 1 148 ? -14.99360 10.26370 6.79510 1.000 19.28771 223 GLU A CA 1
ATOM 997 C C . GLU A 1 148 ? -14.09323 11.43824 6.38856 1.000 17.83613 223 GLU A C 1
ATOM 998 O O . GLU A 1 148 ? -13.96576 12.42359 7.13906 1.000 23.96201 223 GLU A O 1
ATOM 1004 N N . ARG A 1 149 ? -13.47851 11.35508 5.21268 1.000 17.15773 224 ARG A N 1
ATOM 1005 C CA . ARG A 1 149 ? -12.48517 12.36581 4.81474 1.000 17.27559 224 ARG A CA 1
ATOM 1006 C C . ARG A 1 149 ? -13.11133 13.63853 4.21986 1.000 16.69496 224 ARG A C 1
ATOM 1007 O O . ARG A 1 149 ? -12.68000 14.75878 4.53042 1.000 19.03998 224 ARG A O 1
ATOM 1015 N N . THR A 1 150 ? -14.11149 13.45943 3.35178 1.000 16.83139 225 THR A N 1
ATOM 1016 C CA . THR A 1 150 ? -14.69756 14.58104 2.61459 1.000 16.46172 225 THR A CA 1
ATOM 1017 C C . THR A 1 150 ? -16.20034 14.49592 2.46174 1.000 14.14853 225 THR A C 1
ATOM 1018 O O . THR A 1 150 ? -16.80571 15.37004 1.84431 1.000 16.49145 225 THR A O 1
ATOM 1022 N N . GLY A 1 151 ? -16.80173 13.45804 3.01828 1.000 14.35861 226 GLY A N 1
ATOM 1023 C CA . GLY A 1 151 ? -18.22633 13.26607 2.84109 1.000 14.30700 226 GLY A CA 1
ATOM 1024 C C . GLY A 1 151 ? -18.58867 12.69499 1.47862 1.000 14.69889 226 GLY A C 1
ATOM 1025 O O . GLY A 1 151 ? -19.77006 12.50267 1.19719 1.000 14.32811 226 GLY A O 1
ATOM 1026 N N . PHE A 1 152 ? -17.60663 12.38045 0.64356 1.000 13.26294 227 PHE A N 1
ATOM 1027 C CA . PHE A 1 152 ? -17.92221 11.66485 -0.59539 1.000 12.64129 227 PHE A CA 1
ATOM 1028 C C . PHE A 1 152 ? -18.27846 10.22191 -0.30510 1.000 13.78469 227 PHE A C 1
ATOM 1029 O O . PHE A 1 152 ? -17.88832 9.65147 0.70529 1.000 13.68738 227 PHE A O 1
ATOM 1037 N N . SER A 1 153 ? -19.06172 9.64884 -1.20467 1.000 11.67023 228 SER A N 1
ATOM 1038 C CA . SER A 1 153 ? -19.46170 8.25638 -1.13467 1.000 11.46620 228 SER A CA 1
ATOM 1039 C C . SER A 1 153 ? -19.55946 7.72630 -2.52617 1.000 11.85159 228 SER A C 1
ATOM 1040 O O . SER A 1 153 ? -19.55622 8.47917 -3.51071 1.000 14.00046 228 SER A O 1
ATOM 1043 N N . ILE A 1 154 ? -19.62519 6.40794 -2.61077 1.000 10.58818 229 ILE A N 1
ATOM 1044 C CA . ILE A 1 154 ? -19.68891 5.72116 -3.87975 1.000 11.86528 229 ILE A CA 1
ATOM 1045 C C . ILE A 1 154 ? -21.06332 5.07817 -4.07881 1.000 13.01161 229 ILE A C 1
ATOM 1046 O O . ILE A 1 154 ? -21.67931 4.57956 -3.13130 1.000 15.42555 229 ILE A O 1
ATOM 1051 N N . ARG A 1 155 ? -21.54188 5.11601 -5.32381 1.000 12.58175 230 ARG A N 1
ATOM 1052 C CA . ARG A 1 155 ? -22.68768 4.32090 -5.71715 1.000 13.48806 230 ARG A CA 1
ATOM 1053 C C . ARG A 1 155 ? -22.29506 3.46581 -6.90716 1.000 11.73604 230 ARG A C 1
ATOM 1054 O O . ARG A 1 155 ? -21.78734 4.00247 -7.87741 1.000 13.40220 230 ARG A O 1
ATOM 1062 N N . PRO A 1 156 ? -22.49792 2.12937 -6.83198 1.000 12.34010 231 PRO A N 1
ATOM 1063 C CA . PRO A 1 156 ? -22.22556 1.29645 -8.01401 1.000 12.44885 231 PRO A CA 1
ATOM 1064 C C . PRO A 1 156 ? -23.22346 1.61828 -9.11300 1.000 13.24475 231 PRO A C 1
ATOM 1065 O O . PRO A 1 156 ? -24.43010 1.78615 -8.85426 1.000 15.36954 231 PRO A O 1
ATOM 1069 N N . VAL A 1 157 ? -22.71825 1.70994 -10.32693 1.000 13.83041 232 VAL A N 1
ATOM 1070 C CA . VAL A 1 157 ? -23.57991 2.15199 -11.41728 1.000 16.04209 232 VAL A CA 1
ATOM 1071 C C . VAL A 1 157 ? -23.67126 1.06226 -12.49129 1.000 15.69560 232 VAL A C 1
ATOM 1072 O O . VAL A 1 157 ? -22.69825 0.36600 -12.77794 1.000 16.27745 232 VAL A O 1
ATOM 1076 N N . ALA A 1 158 ? -24.87736 0.90641 -13.04415 1.000 13.34895 233 ALA A N 1
ATOM 1077 C CA . ALA A 1 158 ? -25.21430 -0.21666 -13.90227 1.000 14.53847 233 ALA A CA 1
ATOM 1078 C C . ALA A 1 158 ? -24.94797 0.03467 -15.37885 1.000 18.33774 233 ALA A C 1
ATOM 1079 O O . ALA A 1 158 ? -25.21579 -0.83691 -16.19872 1.000 19.72004 233 ALA A O 1
ATOM 1081 N N . GLY A 1 159 ? -24.44452 1.21868 -15.71122 1.000 14.59275 234 GLY A N 1
ATOM 1082 C CA . GLY A 1 159 ? -24.07314 1.53060 -17.07862 1.000 15.58429 234 GLY A CA 1
ATOM 1083 C C . GLY A 1 159 ? -23.92102 3.01333 -17.27859 1.000 12.61600 234 GLY A C 1
ATOM 1084 O O . GLY A 1 159 ? -23.78385 3.76765 -16.31323 1.000 14.96747 234 GLY A O 1
ATOM 1085 N N . TYR A 1 160 ? -23.92386 3.40749 -18.54294 1.000 15.51491 235 TYR A N 1
ATOM 1086 C CA . TYR A 1 160 ? -23.82532 4.79583 -18.95278 1.000 15.23203 235 TYR A CA 1
ATOM 1087 C C . TYR A 1 160 ? -25.11256 5.55709 -18.64846 1.000 14.48116 235 TYR A C 1
ATOM 1088 O O . TYR A 1 160 ? -26.21115 5.07551 -18.96209 1.000 16.91016 235 TYR A O 1
ATOM 1097 N N . LEU A 1 161 ? -24.96557 6.74002 -18.04341 1.000 13.63100 236 LEU A N 1
ATOM 1098 C CA . LEU A 1 161 ? -26.07985 7.62280 -17.70146 1.000 13.46507 236 LEU A CA 1
ATOM 1099 C C . LEU A 1 161 ? -26.00810 8.88190 -18.55252 1.000 14.09168 236 LEU A C 1
ATOM 1100 O O . LEU A 1 161 ? -24.95653 9.21733 -19.08253 1.000 16.53851 236 LEU A O 1
ATOM 1105 N N . SER A 1 162 ? -27.13028 9.57543 -18.72463 1.000 14.65629 237 SER A N 1
ATOM 1106 C CA . SER A 1 162 ? -27.04066 10.91435 -19.29072 1.000 13.65494 237 SER A CA 1
ATOM 1107 C C . SER A 1 162 ? -26.10068 11.78106 -18.46796 1.000 14.09978 237 SER A C 1
ATOM 1108 O O . SER A 1 162 ? -25.95203 11.55242 -17.26991 1.000 14.22817 237 SER A O 1
ATOM 1111 N N . PRO A 1 163 ? -25.48337 12.79394 -19.09316 1.000 13.88383 238 PRO A N 1
ATOM 1112 C CA . PRO A 1 163 ? -24.64647 13.68001 -18.27334 1.000 15.71708 238 PRO A CA 1
ATOM 1113 C C . PRO A 1 163 ? -25.41922 14.34251 -17.15055 1.000 15.18713 238 PRO A C 1
ATOM 1114 O O . PRO A 1 163 ? -24.86193 14.54180 -16.07812 1.000 15.01627 238 PRO A O 1
ATOM 1118 N N . ARG A 1 164 ? -26.69836 14.64191 -17.35115 1.000 13.24011 239 ARG A N 1
ATOM 1119 C CA . ARG A 1 164 ? -27.49960 15.20973 -16.27647 1.000 13.97203 239 ARG A CA 1
ATOM 1120 C C . ARG A 1 164 ? -27.55928 14.28099 -15.07471 1.000 16.10073 239 ARG A C 1
ATOM 1121 O O . ARG A 1 164 ? -27.30229 14.68931 -13.94524 1.000 14.33541 239 ARG A O 1
ATOM 1129 N N . ASP A 1 165 ? -27.86491 13.00908 -15.31484 1.000 14.51180 240 ASP A N 1
ATOM 1130 C CA . ASP A 1 165 ? -27.99818 12.06715 -14.19859 1.000 13.95021 240 ASP A CA 1
ATOM 1131 C C . ASP A 1 165 ? -26.64550 11.74742 -13.55097 1.000 15.84127 240 ASP A C 1
ATOM 1132 O O . ASP A 1 165 ? -26.54067 11.64725 -12.32059 1.000 16.13839 240 ASP A O 1
ATOM 1137 N N . PHE A 1 166 ? -25.60622 11.61730 -14.36592 1.000 15.32365 241 PHE A N 1
ATOM 1138 C CA . PHE A 1 166 ? -24.28553 11.33752 -13.82962 1.000 15.78323 241 PHE A CA 1
ATOM 1139 C C . PHE A 1 166 ? -23.77783 12.49149 -12.95902 1.000 16.34597 241 PHE A C 1
ATOM 1140 O O . PHE A 1 166 ? -23.34695 12.26982 -11.80720 1.000 14.70637 241 PHE A O 1
ATOM 1148 N N . LEU A 1 167 ? -23.84417 13.71574 -13.47826 1.000 13.61271 242 LEU A N 1
ATOM 1149 C CA . LEU A 1 167 ? -23.38243 14.87212 -12.70494 1.000 14.79721 242 LEU A CA 1
ATOM 1150 C C . LEU A 1 167 ? -24.25164 15.13926 -11.47442 1.000 13.97613 242 LEU A C 1
ATOM 1151 O O . LEU A 1 167 ? -23.76375 15.66017 -10.46132 1.000 12.87633 242 LEU A O 1
ATOM 1156 N N . SER A 1 168 ? -25.53000 14.77606 -11.51003 1.000 14.06739 243 SER A N 1
ATOM 1157 C CA . SER A 1 168 ? -26.36149 15.07155 -10.35021 1.000 11.72935 243 SER A CA 1
ATOM 1158 C C . SER A 1 168 ? -25.85752 14.36086 -9.10738 1.000 13.52937 243 SER A C 1
ATOM 1159 O O . SER A 1 168 ? -26.04318 14.87754 -7.99025 1.000 14.25734 243 SER A O 1
ATOM 1162 N N . GLY A 1 169 ? -25.20630 13.20954 -9.29061 1.000 11.91731 244 GLY A N 1
ATOM 1163 C CA . GLY A 1 169 ? -24.64453 12.51810 -8.14774 1.000 12.73976 244 GLY A CA 1
ATOM 1164 C C . GLY A 1 169 ? -23.66152 13.39501 -7.38692 1.000 11.10468 244 GLY A C 1
ATOM 1165 O O . GLY A 1 169 ? -23.65837 13.41942 -6.14018 1.000 11.14592 244 GLY A O 1
ATOM 1166 N N . LEU A 1 170 ? -22.84122 14.12505 -8.12794 1.000 11.32548 245 LEU A N 1
ATOM 1167 C CA . LEU A 1 170 ? -21.81582 14.95389 -7.50757 1.000 12.30837 245 LEU A CA 1
ATOM 1168 C C . LEU A 1 170 ? -22.43207 15.98999 -6.56246 1.000 13.35595 245 LEU A C 1
ATOM 1169 O O . LEU A 1 170 ? -21.79557 16.38072 -5.57725 1.000 12.02640 245 LEU A O 1
ATOM 1174 N N . ALA A 1 171 ? -23.66053 16.41636 -6.83067 1.000 11.83938 246 ALA A N 1
ATOM 1175 C CA . ALA A 1 171 ? -24.27444 17.42558 -5.96269 1.000 13.13452 246 ALA A CA 1
ATOM 1176 C C . ALA A 1 171 ? -24.43064 16.92762 -4.52823 1.000 12.71658 246 ALA A C 1
ATOM 1177 O O . ALA A 1 171 ? -24.50965 17.73971 -3.58482 1.000 13.81340 246 ALA A O 1
ATOM 1179 N N . PHE A 1 172 ? -24.49151 15.60634 -4.35059 1.000 11.28789 247 PHE A N 1
ATOM 1180 C CA . PHE A 1 172 ? -24.66888 15.00144 -3.02569 1.000 12.14426 247 PHE A CA 1
ATOM 1181 C C . PHE A 1 172 ? -23.38499 14.28838 -2.62779 1.000 11.28613 247 PHE A C 1
ATOM 1182 O O . PHE A 1 172 ? -23.38189 13.44583 -1.73799 1.000 12.28711 247 PHE A O 1
ATOM 1190 N N . ARG A 1 173 ? -22.29405 14.67996 -3.28121 1.000 12.89180 248 ARG A N 1
ATOM 1191 C CA . ARG A 1 173 ? -20.97118 14.06597 -3.08749 1.000 11.66162 248 ARG A CA 1
ATOM 1192 C C . ARG A 1 173 ? -21.04901 12.55852 -3.26919 1.000 14.61610 248 ARG A C 1
ATOM 1193 O O . ARG A 1 173 ? -20.48310 11.78416 -2.50338 1.000 12.44057 248 ARG A O 1
ATOM 1201 N N . VAL A 1 174 ? -21.75661 12.14910 -4.31546 1.000 12.57231 249 VAL A N 1
ATOM 1202 C CA . VAL A 1 174 ? -21.85717 10.73479 -4.68710 1.000 11.58062 249 VAL A CA 1
ATOM 1203 C C . VAL A 1 174 ? -21.17919 10.54652 -6.00946 1.000 10.87811 249 VAL A C 1
ATOM 1204 O O . VAL A 1 174 ? -21.47637 11.25829 -6.98301 1.000 12.83190 249 VAL A O 1
ATOM 1208 N N . PHE A 1 175 ? -20.22797 9.62233 -6.04612 1.000 11.88434 250 PHE A N 1
ATOM 1209 C CA . PHE A 1 175 ? -19.57556 9.29977 -7.29952 1.000 11.74076 250 PHE A CA 1
ATOM 1210 C C . PHE A 1 175 ? -20.12047 7.96544 -7.80946 1.000 13.49833 250 PHE A C 1
ATOM 1211 O O . PHE A 1 175 ? -20.06386 6.94307 -7.10179 1.000 14.09539 250 PHE A O 1
ATOM 1219 N N . HIS A 1 176 ? -20.66985 7.98340 -9.02489 1.000 12.72444 251 HIS A N 1
ATOM 1220 C CA . HIS A 1 176 ? -21.19340 6.78677 -9.69518 1.000 12.90819 251 HIS A CA 1
ATOM 1221 C C . HIS A 1 176 ? -20.00695 6.00687 -10.25350 1.000 14.04026 251 HIS A C 1
ATOM 1222 O O . HIS A 1 176 ? -19.29712 6.48991 -11.14729 1.000 16.10848 251 HIS A O 1
ATOM 1229 N N . CYS A 1 177 ? -19.82814 4.78582 -9.74371 1.000 12.76484 252 CYS A N 1
ATOM 1230 C CA A CYS A 1 177 ? -18.59604 4.00689 -9.94608 0.585 13.85817 252 CYS A CA 1
ATOM 1231 C CA B CYS A 1 177 ? -18.61542 4.02327 -9.89493 0.415 15.15436 252 CYS A CA 1
ATOM 1232 C C . CYS A 1 177 ? -18.85005 2.64552 -10.54779 1.000 15.31926 252 CYS A C 1
ATOM 1233 O O . CYS A 1 177 ? -19.75448 1.93809 -10.13437 1.000 15.55250 252 CYS A O 1
ATOM 1238 N N . THR A 1 178 ? -18.03557 2.26446 -11.53161 1.000 12.99869 253 THR A N 1
ATOM 1239 C CA . THR A 1 178 ? -18.10318 0.89396 -12.06138 1.000 13.91146 253 THR A CA 1
ATOM 1240 C C . THR A 1 178 ? -17.37398 -0.08368 -11.11091 1.000 13.39779 253 THR A C 1
ATOM 1241 O O . THR A 1 178 ? -16.41247 0.28004 -10.42662 1.000 14.17841 253 THR A O 1
ATOM 1245 N N . GLN A 1 179 ? -17.84522 -1.33164 -11.06943 1.000 12.97515 254 GLN A N 1
ATOM 1246 C CA . GLN A 1 179 ? -17.38739 -2.28331 -10.06778 1.000 14.23354 254 GLN A CA 1
ATOM 1247 C C . GLN A 1 179 ? -16.62391 -3.44998 -10.69716 1.000 13.38021 254 GLN A C 1
ATOM 1248 O O . GLN A 1 179 ? -15.88988 -4.16978 -10.00229 1.000 14.96223 254 GLN A O 1
ATOM 1254 N N . TYR A 1 180 ? -16.78683 -3.63266 -12.00246 1.000 13.62916 255 TYR A N 1
ATOM 1255 C CA . TYR A 1 180 ? -16.11929 -4.71070 -12.73699 1.000 13.36729 255 TYR A CA 1
ATOM 1256 C C . TYR A 1 180 ? -14.68357 -4.36709 -13.07846 1.000 13.98751 255 TYR A C 1
ATOM 1257 O O . TYR A 1 180 ? -14.27216 -3.21570 -12.98966 1.000 13.83226 255 TYR A O 1
ATOM 1266 N N . VAL A 1 181 ? -13.93292 -5.37139 -13.50751 1.000 15.04831 256 VAL A N 1
ATOM 1267 C CA . VAL A 1 181 ? -12.54995 -5.20746 -13.91725 1.000 14.61776 256 VAL A CA 1
ATOM 1268 C C . VAL A 1 181 ? -12.47690 -5.32331 -15.43761 1.000 16.35575 256 VAL A C 1
ATOM 1269 O O . VAL A 1 181 ? -13.20348 -6.13216 -16.03848 1.000 15.69694 256 VAL A O 1
ATOM 1273 N N . ARG A 1 182 ? -11.61465 -4.51389 -16.05738 1.000 15.55352 257 ARG A N 1
ATOM 1274 C CA . ARG A 1 182 ? -11.31912 -4.61998 -17.48451 1.000 15.14254 257 ARG A CA 1
ATOM 1275 C C . ARG A 1 182 ? -10.91110 -6.03478 -17.88697 1.000 14.46727 257 ARG A C 1
ATOM 1276 O O . ARG A 1 182 ? -10.37628 -6.82592 -17.07736 1.000 16.89445 257 ARG A O 1
ATOM 1284 N N . HIS A 1 183 ? -11.14258 -6.35260 -19.15268 1.000 16.90530 258 HIS A N 1
ATOM 1285 C CA . HIS A 1 183 ? -10.79766 -7.65298 -19.68842 1.000 19.39063 258 HIS A CA 1
ATOM 1286 C C . HIS A 1 183 ? -9.28264 -7.92253 -19.57563 1.000 19.43624 258 HIS A C 1
ATOM 1287 O O . HIS A 1 183 ? -8.46465 -7.03145 -19.82163 1.000 20.83897 258 HIS A O 1
ATOM 1294 N N . SER A 1 184 ? -8.92917 -9.14404 -19.20822 1.000 20.96127 259 SER A N 1
ATOM 1295 C CA . SER A 1 184 ? -7.53517 -9.48304 -18.90675 1.000 22.16557 259 SER A CA 1
ATOM 1296 C C . SER A 1 184 ? -6.58877 -9.48353 -20.10612 1.000 26.59782 259 SER A C 1
ATOM 1297 O O . SER A 1 184 ? -5.36446 -9.46433 -19.92988 1.000 24.44917 259 SER A O 1
ATOM 1300 N N . SER A 1 185 ? -7.13231 -9.53253 -21.31988 1.000 22.39813 260 SER A N 1
ATOM 1301 C CA . SER A 1 185 ? -6.29077 -9.58860 -22.50446 1.000 24.29070 260 SER A CA 1
ATOM 1302 C C . SER A 1 185 ? -5.57838 -8.26220 -22.77410 1.000 30.74578 260 SER A C 1
ATOM 1303 O O . SER A 1 185 ? -4.55609 -8.22937 -23.45257 1.000 34.03864 260 SER A O 1
ATOM 1306 N N . ASP A 1 186 ? -6.11311 -7.16755 -22.24599 1.000 30.34845 261 ASP A N 1
ATOM 1307 C CA . ASP A 1 186 ? -5.49440 -5.86299 -22.45517 1.000 31.47026 261 ASP A CA 1
ATOM 1308 C C . ASP A 1 186 ? -5.52959 -5.04173 -21.17744 1.000 42.01365 261 ASP A C 1
ATOM 1309 O O . ASP A 1 186 ? -6.34595 -4.13164 -21.04112 1.000 38.01783 261 ASP A O 1
ATOM 1314 N N . PRO A 1 187 ? -4.63533 -5.36278 -20.23424 1.000 24.74934 262 PRO A N 1
ATOM 1315 C CA . PRO A 1 187 ? -4.60932 -4.72126 -18.91942 1.000 20.80446 262 PRO A CA 1
ATOM 1316 C C . PRO A 1 187 ? -4.32592 -3.21327 -18.98131 1.000 24.03235 262 PRO A C 1
ATOM 1317 O O . PRO A 1 187 ? -4.80292 -2.49189 -18.13630 1.000 24.60729 262 PRO A O 1
ATOM 1321 N N . PHE A 1 188 ? -3.56944 -2.74652 -19.96834 1.000 33.21673 263 PHE A N 1
ATOM 1322 C CA . PHE A 1 188 ? -3.06078 -1.37772 -19.89969 1.000 32.46892 263 PHE A CA 1
ATOM 1323 C C . PHE A 1 188 ? -3.91710 -0.35689 -20.63526 1.000 36.28874 263 PHE A C 1
ATOM 1324 O O . PHE A 1 188 ? -3.78489 0.85064 -20.41222 1.000 30.46023 263 PHE A O 1
ATOM 1332 N N . TYR A 1 189 ? -4.79257 -0.83430 -21.50877 1.000 26.30524 264 TYR A N 1
ATOM 1333 C CA . TYR A 1 189 ? -5.64941 0.07426 -22.24787 1.000 27.24868 264 TYR A CA 1
ATOM 1334 C C . TYR A 1 189 ? -7.12551 -0.31141 -22.24776 1.000 43.52215 264 TYR A C 1
ATOM 1335 O O . TYR A 1 189 ? -7.48099 -1.46726 -22.46395 1.000 24.09000 264 TYR A O 1
ATOM 1344 N N . THR A 1 190 ? -7.97730 0.68265 -22.02291 1.000 25.98955 265 THR A N 1
ATOM 1345 C CA . THR A 1 190 ? -9.40349 0.53920 -22.23418 1.000 32.97051 265 THR A CA 1
ATOM 1346 C C . THR A 1 190 ? -10.05729 1.92341 -22.40943 1.000 27.45789 265 THR A C 1
ATOM 1347 O O . THR A 1 190 ? -9.69957 2.86973 -21.72630 1.000 23.17313 265 THR A O 1
ATOM 1351 N N . PRO A 1 191 ? -11.00732 2.04617 -23.34754 1.000 22.59876 266 PRO A N 1
ATOM 1352 C CA . PRO A 1 191 ? -11.77428 3.27898 -23.57037 1.000 18.48101 266 PRO A CA 1
ATOM 1353 C C . PRO A 1 191 ? -13.04124 3.35415 -22.73339 1.000 19.02130 266 PRO A C 1
ATOM 1354 O O . PRO A 1 191 ? -13.82405 4.29341 -22.84690 1.000 22.35880 266 PRO A O 1
ATOM 1358 N N . GLU A 1 192 ? -13.22803 2.35691 -21.87414 1.000 17.99071 267 GLU A N 1
ATOM 1359 C CA . GLU A 1 192 ? -14.39993 2.21025 -21.06512 1.000 17.63504 267 GLU A CA 1
ATOM 1360 C C . GLU A 1 192 ? -13.97935 2.37930 -19.59716 1.000 14.65760 267 GLU A C 1
ATOM 1361 O O . GLU A 1 192 ? -12.89132 1.96091 -19.23830 1.000 18.08618 267 GLU A O 1
ATOM 1367 N N . PRO A 1 193 ? -14.81150 2.99479 -18.75609 1.000 13.48107 268 PRO A N 1
ATOM 1368 C CA . PRO A 1 193 ? -14.43744 2.99827 -17.33732 1.000 13.42004 268 PRO A CA 1
ATOM 1369 C C . PRO A 1 193 ? -14.47626 1.57971 -16.76945 1.000 15.77243 268 PRO A C 1
ATOM 1370 O O . PRO A 1 193 ? -15.24127 0.73825 -17.26282 1.000 16.92967 268 PRO A O 1
ATOM 1374 N N . ASP A 1 194 ? -13.62834 1.29846 -15.78414 1.000 14.30754 269 ASP A N 1
ATOM 1375 C CA . ASP A 1 194 ? -13.69472 0.06097 -15.02493 1.000 11.15515 269 ASP A CA 1
ATOM 1376 C C . ASP A 1 194 ? -13.25974 0.39047 -13.61272 1.000 12.93022 269 ASP A C 1
ATOM 1377 O O . ASP A 1 194 ? -12.90115 1.54823 -13.31528 1.000 12.35030 269 ASP A O 1
ATOM 1382 N N . THR A 1 195 ? -13.23386 -0.60530 -12.73851 1.000 12.29727 270 THR A N 1
ATOM 1383 C CA . THR A 1 195 ? -13.01522 -0.29596 -11.33615 1.000 12.38770 270 THR A CA 1
ATOM 1384 C C . THR A 1 195 ? -11.54934 0.07608 -11.07183 1.000 12.53549 270 THR A C 1
ATOM 1385 O O . THR A 1 195 ? -11.28441 0.80773 -10.13535 1.000 12.94437 270 THR A O 1
ATOM 1389 N N . CYS A 1 196 ? -10.62459 -0.35273 -11.92424 1.000 13.15209 271 CYS A N 1
ATOM 1390 C CA . CYS A 1 196 ? -9.22924 0.05517 -11.77883 1.000 11.58977 271 CYS A CA 1
ATOM 1391 C C . CYS A 1 196 ? -9.15099 1.57917 -11.94716 1.000 14.73828 271 CYS A C 1
ATOM 1392 O O . CYS A 1 196 ? -8.45440 2.25996 -11.20461 1.000 13.67711 271 CYS A O 1
ATOM 1395 N N . HIS A 1 197 ? -9.85946 2.11143 -12.93176 1.000 13.82752 272 HIS A N 1
ATOM 1396 C CA . HIS A 1 197 ? -9.93584 3.54626 -13.16375 1.000 13.24552 272 HIS A CA 1
ATOM 1397 C C . HIS A 1 197 ? -10.56887 4.27184 -11.99656 1.000 12.80149 272 HIS A C 1
ATOM 1398 O O . HIS A 1 197 ? -10.10465 5.34084 -11.57168 1.000 11.66725 272 HIS A O 1
ATOM 1405 N N . GLU A 1 198 ? -11.66373 3.73963 -11.47369 1.000 10.19983 273 GLU A N 1
ATOM 1406 C CA . GLU A 1 198 ? -12.30685 4.40867 -10.34482 1.000 13.72992 273 GLU A CA 1
ATOM 1407 C C . GLU A 1 198 ? -11.38455 4.47498 -9.13331 1.000 12.91436 273 GLU A C 1
ATOM 1408 O O . GLU A 1 198 ? -11.27082 5.51052 -8.47813 1.000 12.08523 273 GLU A O 1
ATOM 1414 N N . LEU A 1 199 ? -10.74025 3.35868 -8.82592 1.000 12.59549 274 LEU A N 1
ATOM 1415 C CA . LEU A 1 199 ? -10.01463 3.23144 -7.56927 1.000 11.48408 274 LEU A CA 1
ATOM 1416 C C . LEU A 1 199 ? -8.65408 3.90915 -7.60867 1.000 12.07200 274 LEU A C 1
ATOM 1417 O O . LEU A 1 199 ? -8.22833 4.50526 -6.62506 1.000 12.62704 274 LEU A O 1
ATOM 1422 N N . LEU A 1 200 ? -7.96499 3.80569 -8.73302 1.000 11.62817 275 LEU A N 1
ATOM 1423 C CA . LEU A 1 200 ? -6.64477 4.40553 -8.89471 1.000 13.71888 275 LEU A CA 1
ATOM 1424 C C . LEU A 1 200 ? -6.72587 5.81160 -9.46572 1.000 14.07563 275 LEU A C 1
ATOM 1425 O O . LEU A 1 200 ? -5.86388 6.64455 -9.19659 1.000 15.47799 275 LEU A O 1
ATOM 1430 N N . GLY A 1 201 ? -7.74337 6.10717 -10.25562 1.000 13.65459 276 GLY A N 1
ATOM 1431 C CA . GLY A 1 201 ? -7.79998 7.42140 -10.86238 1.000 14.56968 276 GLY A CA 1
ATOM 1432 C C . GLY A 1 201 ? -8.59428 8.42462 -10.05767 1.000 13.93231 276 GLY A C 1
ATOM 1433 O O . GLY A 1 201 ? -8.10500 9.54022 -9.83315 1.000 16.37953 276 GLY A O 1
ATOM 1434 N N . HIS A 1 202 ? -9.79425 8.05068 -9.62097 1.000 12.15057 277 HIS A N 1
ATOM 1435 C CA . HIS A 1 202 ? -10.71138 9.02069 -9.00575 1.000 12.26025 277 HIS A CA 1
ATOM 1436 C C . HIS A 1 202 ? -10.58538 9.12466 -7.50114 1.000 14.25581 277 HIS A C 1
ATOM 1437 O O . HIS A 1 202 ? -10.58075 10.22193 -6.94161 1.000 12.96241 277 HIS A O 1
ATOM 1444 N N . VAL A 1 203 ? -10.56047 7.98490 -6.82542 1.000 13.14822 278 VAL A N 1
ATOM 1445 C CA . VAL A 1 203 ? -10.69564 7.99864 -5.37018 1.000 11.94974 278 VAL A CA 1
ATOM 1446 C C . VAL A 1 203 ? -9.63978 8.81181 -4.58955 1.000 13.20957 278 VAL A C 1
ATOM 1447 O O . VAL A 1 203 ? -10.02290 9.53411 -3.66580 1.000 13.50389 278 VAL A O 1
ATOM 1451 N N . PRO A 1 204 ? -8.33309 8.76772 -4.97504 1.000 12.83413 279 PRO A N 1
ATOM 1452 C CA . PRO A 1 204 ? -7.37076 9.55411 -4.19423 1.000 13.72505 279 PRO A CA 1
ATOM 1453 C C . PRO A 1 204 ? -7.67948 11.04034 -4.21923 1.000 13.89946 279 PRO A C 1
ATOM 1454 O O . PRO A 1 204 ? -7.41125 11.69465 -3.20859 1.000 18.70471 279 PRO A O 1
ATOM 1458 N N . LEU A 1 205 ? -8.25927 11.57917 -5.29244 1.000 13.02441 280 LEU A N 1
ATOM 1459 C CA . LEU A 1 205 ? -8.59340 12.99574 -5.30810 1.000 15.09993 280 LEU A CA 1
ATOM 1460 C C . LEU A 1 205 ? -9.92917 13.30671 -4.64134 1.000 11.03029 280 LEU A C 1
ATOM 1461 O O . LEU A 1 205 ? -10.08665 14.38955 -4.06420 1.000 12.64027 280 LEU A O 1
ATOM 1466 N N . LEU A 1 206 ? -10.86898 12.36426 -4.66622 1.000 11.52669 281 LEU A N 1
ATOM 1467 C CA . LEU A 1 206 ? -12.12828 12.58576 -3.94730 1.000 13.43116 281 LEU A CA 1
ATOM 1468 C C . LEU A 1 206 ? -11.86249 12.66762 -2.44537 1.000 15.24133 281 LEU A C 1
ATOM 1469 O O . LEU A 1 206 ? -12.68161 13.18203 -1.69807 1.000 15.08353 281 LEU A O 1
ATOM 1474 N N . ALA A 1 207 ? -10.70375 12.16202 -2.00828 1.000 13.61757 282 ALA A N 1
ATOM 1475 C CA . ALA A 1 207 ? -10.31967 12.24793 -0.59917 1.000 12.51803 282 ALA A CA 1
ATOM 1476 C C . ALA A 1 207 ? -9.73930 13.60306 -0.21773 1.000 15.29638 282 ALA A C 1
ATOM 1477 O O . ALA A 1 207 ? -9.41723 13.85029 0.94524 1.000 18.17165 282 ALA A O 1
ATOM 1479 N N . GLU A 1 208 ? -9.57847 14.49696 -1.18764 1.000 14.68487 283 GLU A N 1
ATOM 1480 C CA . GLU A 1 208 ? -8.98490 15.80204 -0.92627 1.000 17.12037 283 GLU A CA 1
ATOM 1481 C C . GLU A 1 208 ? -10.07720 16.86543 -0.82299 1.000 15.41774 283 GLU A C 1
ATOM 1482 O O . GLU A 1 208 ? -10.83719 17.06006 -1.75568 1.000 14.01309 283 GLU A O 1
ATOM 1488 N N . PRO A 1 209 ? -10.16380 17.57023 0.30754 1.000 15.02547 284 PRO A N 1
ATOM 1489 C CA . PRO A 1 209 ? -11.29923 18.48267 0.46479 1.000 17.23782 284 PRO A CA 1
ATOM 1490 C C . PRO A 1 209 ? -11.45418 19.54388 -0.64857 1.000 16.44809 284 PRO A C 1
ATOM 1491 O O . PRO A 1 209 ? -12.57225 19.80562 -1.07831 1.000 13.03389 284 PRO A O 1
ATOM 1495 N N . SER A 1 210 ? -10.36957 20.15365 -1.10582 1.000 13.84624 285 SER A N 1
ATOM 1496 C CA . SER A 1 210 ? -10.48642 21.16797 -2.16602 1.000 14.74368 285 SER A CA 1
ATOM 1497 C C . SER A 1 210 ? -11.06264 20.59425 -3.45564 1.000 13.99802 285 SER A C 1
ATOM 1498 O O . SER A 1 210 ? -11.88230 21.23712 -4.13679 1.000 14.12672 285 SER A O 1
ATOM 1501 N N . PHE A 1 211 ? -10.63502 19.38683 -3.79223 1.000 13.44940 286 PHE A N 1
ATOM 1502 C CA . PHE A 1 211 ? -11.10640 18.72834 -5.00311 1.000 12.10594 286 PHE A CA 1
ATOM 1503 C C . PHE A 1 211 ? -12.54230 18.27382 -4.82422 1.000 11.90214 286 PHE A C 1
ATOM 1504 O O . PHE A 1 211 ? -13.33346 18.37068 -5.76011 1.000 11.22362 286 PHE A O 1
ATOM 1512 N N . ALA A 1 212 ? -12.89131 17.77228 -3.64233 1.000 10.76024 287 ALA A N 1
ATOM 1513 C CA . ALA A 1 212 ? -14.27182 17.37012 -3.36695 1.000 12.37628 287 ALA A CA 1
ATOM 1514 C C . ALA A 1 212 ? -15.22398 18.55565 -3.50245 1.000 12.24598 287 ALA A C 1
ATOM 1515 O O . ALA A 1 212 ? -16.32610 18.39773 -4.04261 1.000 12.19298 287 ALA A O 1
ATOM 1517 N N . GLN A 1 213 ? -14.82035 19.73589 -3.03285 1.000 11.16909 288 GLN A N 1
ATOM 1518 C CA . GLN A 1 213 ? -15.67707 20.91317 -3.14577 1.000 11.33100 288 GLN A CA 1
ATOM 1519 C C . GLN A 1 213 ? -15.81508 21.31134 -4.63075 1.000 13.35232 288 GLN A C 1
ATOM 1520 O O . GLN A 1 213 ? -16.91711 21.61433 -5.09811 1.000 12.78176 288 GLN A O 1
ATOM 1526 N N . PHE A 1 214 ? -14.69853 21.31646 -5.36116 1.000 13.28660 289 PHE A N 1
ATOM 1527 C CA . PHE A 1 214 ? -14.72894 21.57244 -6.80195 1.000 13.74367 289 PHE A CA 1
ATOM 1528 C C . PHE A 1 214 ? -15.72564 20.64963 -7.51631 1.000 14.80932 289 PHE A C 1
ATOM 1529 O O . PHE A 1 214 ? -16.61622 21.11308 -8.26966 1.000 13.58417 289 PHE A O 1
ATOM 1537 N N . SER A 1 215 ? -15.62133 19.34932 -7.24109 1.000 11.16755 290 SER A N 1
ATOM 1538 C CA . SER A 1 215 ? -16.48368 18.36553 -7.90564 1.000 11.77515 290 SER A CA 1
ATOM 1539 C C . SER A 1 215 ? -17.94551 18.54560 -7.52779 1.000 11.95222 290 SER A C 1
ATOM 1540 O O . SER A 1 215 ? -18.84166 18.49343 -8.38773 1.000 12.88622 290 SER A O 1
ATOM 1543 N N . GLN A 1 216 ? -18.20832 18.73486 -6.23354 1.000 11.34391 291 GLN A N 1
ATOM 1544 C CA . GLN A 1 216 ? -19.58195 18.92547 -5.79812 1.000 11.41955 291 GLN A CA 1
ATOM 1545 C C . GLN A 1 216 ? -20.21345 20.11042 -6.51137 1.000 12.27149 291 GLN A C 1
ATOM 1546 O O . GLN A 1 216 ? -21.39690 20.06661 -6.86655 1.000 13.83356 291 GLN A O 1
ATOM 1552 N N . GLU A 1 217 ? -19.46018 21.19799 -6.68872 1.000 11.27265 292 GLU A N 1
ATOM 1553 C CA . GLU A 1 217 ? -20.03345 22.39484 -7.30166 1.000 12.26036 292 GLU A CA 1
ATOM 1554 C C . GLU A 1 217 ? -20.35594 22.19184 -8.77887 1.000 12.93089 292 GLU A C 1
ATOM 1555 O O . GLU A 1 217 ? -21.24688 22.88076 -9.28545 1.000 13.51021 292 GLU A O 1
ATOM 1561 N N . ILE A 1 218 ? -19.68597 21.25159 -9.44235 1.000 12.60834 293 ILE A N 1
ATOM 1562 C CA . ILE A 1 218 ? -20.10119 20.90162 -10.80871 1.000 14.59483 293 ILE A CA 1
ATOM 1563 C C . ILE A 1 218 ? -21.49679 20.28350 -10.73267 1.000 12.68693 293 ILE A C 1
ATOM 1564 O O . ILE A 1 218 ? -22.40550 20.66467 -11.48712 1.000 14.80181 293 ILE A O 1
ATOM 1569 N N . GLY A 1 219 ? -21.68250 19.33875 -9.81422 1.000 11.58779 294 GLY A N 1
ATOM 1570 C CA . GLY A 1 219 ? -22.98130 18.71903 -9.62617 1.000 13.28342 294 GLY A CA 1
ATOM 1571 C C . GLY A 1 219 ? -24.05726 19.71012 -9.25141 1.000 11.58153 294 GLY A C 1
ATOM 1572 O O . GLY A 1 219 ? -25.17655 19.65016 -9.77807 1.000 12.93665 294 GLY A O 1
ATOM 1573 N N . LEU A 1 220 ? -23.76788 20.58520 -8.29788 1.000 12.44320 295 LEU A N 1
ATOM 1574 C CA . LEU A 1 220 ? -24.77527 21.54081 -7.83977 1.000 13.68761 295 LEU A CA 1
ATOM 1575 C C . LEU A 1 220 ? -25.19861 22.49488 -8.97318 1.000 16.43613 295 LEU A C 1
ATOM 1576 O O . LEU A 1 220 ? -26.39574 22.82450 -9.14068 1.000 16.06501 295 LEU A O 1
ATOM 1581 N N . ALA A 1 221 ? -24.22653 22.94402 -9.75900 1.000 13.41716 296 ALA A N 1
ATOM 1582 C CA . ALA A 1 221 ? -24.53035 23.78670 -10.91306 1.000 13.54452 296 ALA A CA 1
ATOM 1583 C C . ALA A 1 221 ? -25.41801 23.07057 -11.93427 1.000 14.89493 296 ALA A C 1
ATOM 1584 O O . ALA A 1 221 ? -26.21107 23.72552 -12.63887 1.000 16.31002 296 ALA A O 1
ATOM 1586 N N . SER A 1 222 ? -25.30089 21.74851 -12.02441 1.000 14.67485 297 SER A N 1
ATOM 1587 C CA . SER A 1 222 ? -26.05142 21.03042 -13.05786 1.000 15.30799 297 SER A CA 1
ATOM 1588 C C . SER A 1 222 ? -27.51604 20.81931 -12.69104 1.000 14.54318 297 SER A C 1
ATOM 1589 O O . SER A 1 222 ? -28.34417 20.56770 -13.55710 1.000 15.36116 297 SER A O 1
ATOM 1592 N N . LEU A 1 223 ? -27.83562 20.86071 -11.40396 1.000 13.92629 298 LEU A N 1
ATOM 1593 C CA . LEU A 1 223 ? -29.18174 20.49437 -10.96221 1.000 15.98492 298 LEU A CA 1
ATOM 1594 C C . LEU A 1 223 ? -30.24019 21.41340 -11.54330 1.000 18.80172 298 LEU A C 1
ATOM 1595 O O . LEU A 1 223 ? -30.23683 22.61003 -11.26765 1.000 17.44939 298 LEU A O 1
ATOM 1600 N N . GLY A 1 224 ? -31.13332 20.84687 -12.35616 1.000 14.98007 299 GLY A N 1
ATOM 1601 C CA . GLY A 1 224 ? -32.22688 21.61229 -12.94876 1.000 14.71348 299 GLY A CA 1
ATOM 1602 C C . GLY A 1 224 ? -31.73225 22.55525 -14.02899 1.000 18.46989 299 GLY A C 1
ATOM 1603 O O . GLY A 1 224 ? -32.46800 23.42270 -14.45825 1.000 19.39908 299 GLY A O 1
ATOM 1604 N N . ALA A 1 225 ? -30.47666 22.41576 -14.45066 1.000 16.77227 300 ALA A N 1
ATOM 1605 C CA . ALA A 1 225 ? -29.95279 23.32547 -15.48586 1.000 16.91296 300 ALA A CA 1
ATOM 1606 C C . ALA A 1 225 ? -30.48817 22.97881 -16.87972 1.000 20.35540 300 ALA A C 1
ATOM 1607 O O . ALA A 1 225 ? -30.99984 21.88877 -17.09718 1.000 18.94202 300 ALA A O 1
ATOM 1609 N N . SER A 1 226 ? -30.38238 23.90526 -17.82866 1.000 19.34656 301 SER A N 1
ATOM 1610 C CA . SER A 1 226 ? -30.78246 23.61599 -19.20427 1.000 19.02539 301 SER A CA 1
ATOM 1611 C C . SER A 1 226 ? -29.93775 22.48123 -19.78687 1.000 19.45695 301 SER A C 1
ATOM 1612 O O . SER A 1 226 ? -28.84309 22.18690 -19.28534 1.000 17.66409 301 SER A O 1
ATOM 1615 N N . GLU A 1 227 ? -30.44450 21.83517 -20.83288 1.000 20.94772 302 GLU A N 1
ATOM 1616 C CA . GLU A 1 227 ? -29.66753 20.81328 -21.52281 1.000 22.44782 302 GLU A CA 1
ATOM 1617 C C . GLU A 1 227 ? -28.34212 21.40000 -21.99364 1.000 19.61803 302 GLU A C 1
ATOM 1618 O O . GLU A 1 227 ? -27.29808 20.77870 -21.86352 1.000 20.12548 302 GLU A O 1
ATOM 1624 N N . GLU A 1 228 ? -28.38540 22.61428 -22.53497 1.000 22.50839 303 GLU A N 1
ATOM 1625 C CA . GLU A 1 228 ? -27.17643 23.29134 -23.01305 1.000 19.52406 303 GLU A CA 1
ATOM 1626 C C . GLU A 1 228 ? -26.16528 23.48109 -21.88453 1.000 20.22762 303 GLU A C 1
ATOM 1627 O O . GLU A 1 228 ? -24.97463 23.19488 -22.04779 1.000 18.32591 303 GLU A O 1
ATOM 1633 N N . ALA A 1 229 ? -26.63812 23.94143 -20.73240 1.000 18.11940 304 ALA A N 1
ATOM 1634 C CA . ALA A 1 229 ? -25.76853 24.13430 -19.57682 1.000 15.80366 304 ALA A CA 1
ATOM 1635 C C . ALA A 1 229 ? -25.15168 22.83006 -19.05773 1.000 17.25868 304 ALA A C 1
ATOM 1636 O O . ALA A 1 229 ? -23.95177 22.76962 -18.75814 1.000 14.70555 304 ALA A O 1
ATOM 1638 N N . VAL A 1 230 ? -25.96350 21.78283 -18.96921 1.000 15.93511 305 VAL A N 1
ATOM 1639 C CA . VAL A 1 230 ? -25.45544 20.47920 -18.55338 1.000 13.55118 305 VAL A CA 1
ATOM 1640 C C . VAL A 1 230 ? -24.34841 19.99896 -19.47921 1.000 15.13898 305 VAL A C 1
ATOM 1641 O O . VAL A 1 230 ? -23.32272 19.50702 -19.01113 1.000 16.28851 305 VAL A O 1
ATOM 1645 N N . GLN A 1 231 ? -24.52962 20.16002 -20.79004 1.000 16.40892 306 GLN A N 1
ATOM 1646 C CA . GLN A 1 231 ? -23.49900 19.70017 -21.71868 1.000 16.57265 306 GLN A CA 1
ATOM 1647 C C . GLN A 1 231 ? -22.18192 20.44301 -21.52156 1.000 14.55550 306 GLN A C 1
ATOM 1648 O O . GLN A 1 231 ? -21.11326 19.83498 -21.52715 1.000 15.22566 306 GLN A O 1
ATOM 1654 N N . LYS A 1 232 ? -22.25144 21.75519 -21.32725 1.000 16.28314 307 LYS A N 1
ATOM 1655 C CA . LYS A 1 232 ? -21.03550 22.52631 -21.08840 1.000 16.03523 307 LYS A CA 1
ATOM 1656 C C . LYS A 1 232 ? -20.36435 22.14367 -19.77063 1.000 16.48154 307 LYS A C 1
ATOM 1657 O O . LYS A 1 232 ? -19.14082 22.05160 -19.70400 1.000 14.87850 307 LYS A O 1
ATOM 1663 N N . LEU A 1 233 ? -21.16059 21.91512 -18.73339 1.000 14.87233 308 LEU A N 1
ATOM 1664 C CA . LEU A 1 233 ? -20.61825 21.46758 -17.44311 1.000 13.02979 308 LEU A CA 1
ATOM 1665 C C . LEU A 1 233 ? -19.95704 20.10713 -17.59170 1.000 13.81762 308 LEU A C 1
ATOM 1666 O O . LEU A 1 233 ? -18.88308 19.86539 -17.00400 1.000 13.31627 308 LEU A O 1
ATOM 1671 N N . ALA A 1 234 ? -20.54471 19.24436 -18.41343 1.000 14.80315 309 ALA A N 1
ATOM 1672 C CA . ALA A 1 234 ? -19.97289 17.91559 -18.62277 1.000 11.78356 309 ALA A CA 1
ATOM 1673 C C . ALA A 1 234 ? -18.62587 18.00694 -19.33338 1.000 11.60725 309 ALA A C 1
ATOM 1674 O O . ALA A 1 234 ? -17.70075 17.25403 -19.01141 1.000 12.52528 309 ALA A O 1
ATOM 1676 N N . THR A 1 235 ? -18.47971 18.94327 -20.27885 1.000 13.33852 310 THR A N 1
ATOM 1677 C CA . THR A 1 235 ? -17.21545 19.09877 -20.97318 1.000 11.99059 310 THR A CA 1
ATOM 1678 C C . THR A 1 235 ? -16.16960 19.65483 -20.01138 1.000 13.97607 310 THR A C 1
ATOM 1679 O O . THR A 1 235 ? -15.01155 19.21487 -20.02081 1.000 14.02005 310 THR A O 1
ATOM 1683 N N . CYS A 1 236 ? -16.56426 20.60652 -19.16256 1.000 14.12890 311 CYS A N 1
ATOM 1684 C CA . CYS A 1 236 ? -15.62897 21.12343 -18.15374 1.000 15.01254 311 CYS A CA 1
ATOM 1685 C C . CYS A 1 236 ? -15.19431 20.02167 -17.16477 1.000 12.92017 311 CYS A C 1
ATOM 1686 O O . CYS A 1 236 ? -14.01587 19.94105 -16.81176 1.000 13.96632 311 CYS A O 1
ATOM 1689 N N . TYR A 1 237 ? -16.13339 19.16067 -16.76894 1.000 11.79586 312 TYR A N 1
ATOM 1690 C CA . TYR A 1 237 ? -15.85285 18.00490 -15.92899 1.000 11.39093 312 TYR A CA 1
ATOM 1691 C C . TYR A 1 237 ? -14.81814 17.10276 -16.61976 1.000 12.86557 312 TYR A C 1
ATOM 1692 O O . TYR A 1 237 ? -13.83485 16.65840 -16.02387 1.000 12.23675 312 TYR A O 1
ATOM 1701 N N . PHE A 1 238 ? -15.03085 16.82873 -17.89186 1.000 11.45079 313 PHE A N 1
ATOM 1702 C CA . PHE A 1 238 ? -14.15581 15.95525 -18.65902 1.000 12.15875 313 PHE A CA 1
ATOM 1703 C C . PHE A 1 238 ? -12.73253 16.46617 -18.64948 1.000 14.11107 313 PHE A C 1
ATOM 1704 O O . PHE A 1 238 ? -11.79759 15.69201 -18.39324 1.000 13.48795 313 PHE A O 1
ATOM 1712 N N . PHE A 1 239 ? -12.54330 17.77033 -18.86486 1.000 12.00074 314 PHE A N 1
ATOM 1713 C CA . PHE A 1 239 ? -11.19708 18.31379 -19.02307 1.000 12.50882 314 PHE A CA 1
ATOM 1714 C C . PHE A 1 239 ? -10.55534 18.77215 -17.70726 1.000 13.47988 314 PHE A C 1
ATOM 1715 O O . PHE A 1 239 ? -9.45713 19.34474 -17.71563 1.000 14.75193 314 PHE A O 1
ATOM 1723 N N . THR A 1 240 ? -11.21765 18.46682 -16.59232 1.000 12.05540 315 THR A N 1
ATOM 1724 C CA . THR A 1 240 ? -10.63255 18.64131 -15.25470 1.000 11.90755 315 THR A CA 1
ATOM 1725 C C . THR A 1 240 ? -10.58389 17.28049 -14.53686 1.000 12.16497 315 THR A C 1
ATOM 1726 O O . THR A 1 240 ? -9.52938 16.61951 -14.50230 1.000 12.37528 315 THR A O 1
ATOM 1730 N N . VAL A 1 241 ? -11.72831 16.84694 -14.01846 1.000 10.78335 316 VAL A N 1
ATOM 1731 C CA . VAL A 1 241 ? -11.83298 15.60716 -13.26743 1.000 10.99468 316 VAL A CA 1
ATOM 1732 C C . VAL A 1 241 ? -11.31352 14.39430 -14.02517 1.000 10.92372 316 VAL A C 1
ATOM 1733 O O . VAL A 1 241 ? -10.62735 13.55625 -13.40405 1.000 13.67912 316 VAL A O 1
ATOM 1737 N N . GLU A 1 242 ? -11.57041 14.27900 -15.33073 1.000 12.85043 317 GLU A N 1
ATOM 1738 C CA . GLU A 1 242 ? -11.11316 13.09414 -16.06773 1.000 11.21623 317 GLU A CA 1
ATOM 1739 C C . GLU A 1 242 ? -9.75125 13.30952 -16.74038 1.000 12.06030 317 GLU A C 1
ATOM 1740 O O . GLU A 1 242 ? -8.93177 12.38861 -16.75540 1.000 12.64875 317 GLU A O 1
ATOM 1746 N N . PHE A 1 243 ? -9.49406 14.48760 -17.32321 1.000 13.35476 318 PHE A N 1
ATOM 1747 C CA . PHE A 1 243 ? -8.22869 14.67011 -18.05800 1.000 11.72591 318 PHE A CA 1
ATOM 1748 C C . PHE A 1 243 ? -7.43679 15.94245 -17.72244 1.000 12.40848 318 PHE A C 1
ATOM 1749 O O . PHE A 1 243 ? -6.59125 16.37405 -18.49765 1.000 14.79066 318 PHE A O 1
ATOM 1757 N N . GLY A 1 244 ? -7.63313 16.46583 -16.51531 1.000 11.97777 319 GLY A N 1
ATOM 1758 C CA . GLY A 1 244 ? -6.97155 17.69160 -16.09464 1.000 12.42490 319 GLY A CA 1
ATOM 1759 C C . GLY A 1 244 ? -5.49063 17.58299 -15.79726 1.000 12.44970 319 GLY A C 1
ATOM 1760 O O . GLY A 1 244 ? -5.00453 16.56411 -15.28764 1.000 14.11902 319 GLY A O 1
ATOM 1761 N N . LEU A 1 245 ? -4.79803 18.68487 -16.06736 1.000 11.70213 320 LEU A N 1
ATOM 1762 C CA . LEU A 1 245 ? -3.42526 18.90522 -15.62828 1.000 13.59083 320 LEU A CA 1
ATOM 1763 C C . LEU A 1 245 ? -3.46473 20.06336 -14.65654 1.000 16.38376 320 LEU A C 1
ATOM 1764 O O . LEU A 1 245 ? -4.33035 20.93612 -14.74892 1.000 17.26598 320 LEU A O 1
ATOM 1769 N N . CYS A 1 246 ? -2.50798 20.12160 -13.74131 1.000 18.18925 321 CYS A N 1
ATOM 1770 C CA . CYS A 1 246 ? -2.38751 21.33996 -12.95081 1.000 18.22751 321 CYS A CA 1
ATOM 1771 C C . CYS A 1 246 ? -0.94185 21.78581 -12.88332 1.000 19.61193 321 CYS A C 1
ATOM 1772 O O . CYS A 1 246 ? -0.02573 21.02612 -13.21617 1.000 22.68313 321 CYS A O 1
ATOM 1775 N N . LYS A 1 247 ? -0.73645 23.03929 -12.48774 1.000 18.60773 322 LYS A N 1
ATOM 1776 C CA . LYS A 1 247 ? 0.61074 23.57525 -12.35179 1.000 18.23584 322 LYS A CA 1
ATOM 1777 C C . LYS A 1 247 ? 0.93105 23.75103 -10.87457 1.000 26.16294 322 LYS A C 1
ATOM 1778 O O . LYS A 1 247 ? 0.24334 24.47132 -10.16556 1.000 28.93363 322 LYS A O 1
ATOM 1784 N N . GLN A 1 248 ? 1.97797 23.07420 -10.41684 1.000 20.63169 323 GLN A N 1
ATOM 1785 C CA . GLN A 1 248 ? 2.38310 23.11568 -9.01154 1.000 19.74228 323 GLN A CA 1
ATOM 1786 C C . GLN A 1 248 ? 3.86096 23.33370 -8.90505 1.000 25.18744 323 GLN A C 1
ATOM 1787 O O . GLN A 1 248 ? 4.62181 22.59588 -9.51891 1.000 24.60710 323 GLN A O 1
ATOM 1793 N N . ASP A 1 249 ? 4.25577 24.34026 -8.11837 1.000 22.76806 324 ASP A N 1
ATOM 1794 C CA . ASP A 1 249 ? 5.64349 24.74945 -7.99625 1.000 27.27066 324 ASP A CA 1
ATOM 1795 C C . ASP A 1 249 ? 6.31870 24.86321 -9.36206 1.000 25.25884 324 ASP A C 1
ATOM 1796 O O . ASP A 1 249 ? 7.46361 24.44998 -9.52664 1.000 30.00729 324 ASP A O 1
ATOM 1801 N N . GLY A 1 250 ? 5.60004 25.40772 -10.34104 1.000 27.70948 325 GLY A N 1
ATOM 1802 C CA . GLY A 1 250 ? 6.15619 25.63871 -11.66651 1.000 29.51191 325 GLY A CA 1
ATOM 1803 C C . GLY A 1 250 ? 6.13489 24.42428 -12.58961 1.000 27.69671 325 GLY A C 1
ATOM 1804 O O . GLY A 1 250 ? 6.48292 24.52510 -13.76976 1.000 30.32587 325 GLY A O 1
ATOM 1805 N N . GLN A 1 251 ? 5.74973 23.27454 -12.04653 1.000 23.01050 326 GLN A N 1
ATOM 1806 C CA . GLN A 1 251 ? 5.72799 22.02164 -12.79988 1.000 22.20317 326 GLN A CA 1
ATOM 1807 C C . GLN A 1 251 ? 4.32630 21.63460 -13.26890 1.000 25.15918 326 GLN A C 1
ATOM 1808 O O . GLN A 1 251 ? 3.35109 21.84082 -12.55196 1.000 26.81225 326 GLN A O 1
ATOM 1814 N N . LEU A 1 252 ? 4.23756 21.03893 -14.45417 1.000 21.32518 327 LEU A N 1
ATOM 1815 C CA . LEU A 1 252 ? 2.98898 20.43087 -14.90893 1.000 23.05558 327 LEU A CA 1
ATOM 1816 C C . LEU A 1 252 ? 2.79531 19.05433 -14.27650 1.000 21.62315 327 LEU A C 1
ATOM 1817 O O . LEU A 1 252 ? 3.68398 18.20521 -14.36316 1.000 23.03645 327 LEU A O 1
ATOM 1822 N N . ARG A 1 253 ? 1.64375 18.84864 -13.64161 1.000 17.90626 328 ARG A N 1
ATOM 1823 C CA . ARG A 1 253 ? 1.31652 17.56456 -13.02155 1.000 17.61945 328 ARG A CA 1
ATOM 1824 C C . ARG A 1 253 ? -0.06332 17.09276 -13.48100 1.000 17.06416 328 ARG A C 1
ATOM 1825 O O . ARG A 1 253 ? -0.84340 17.87064 -14.03728 1.000 17.35082 328 ARG A O 1
ATOM 1833 N N . VAL A 1 254 ? -0.38084 15.83048 -13.21855 1.000 15.36334 329 VAL A N 1
ATOM 1834 C CA . VAL A 1 254 ? -1.64283 15.24571 -13.66726 1.000 13.80430 329 VAL A CA 1
ATOM 1835 C C . VAL A 1 254 ? -2.63496 15.08389 -12.51640 1.000 12.54274 329 VAL A C 1
ATOM 1836 O O . VAL A 1 254 ? -2.25769 14.57764 -11.44345 1.000 16.64684 329 VAL A O 1
ATOM 1840 N N . PHE A 1 255 ? -3.88918 15.50650 -12.69984 1.000 13.09981 330 PHE A N 1
ATOM 1841 C CA . PHE A 1 255 ? -4.91599 15.13648 -11.73448 1.000 16.49945 330 PHE A CA 1
ATOM 1842 C C . PHE A 1 255 ? -6.12573 14.43464 -12.34373 1.000 14.79841 330 PHE A C 1
ATOM 1843 O O . PHE A 1 255 ? -6.93966 13.88271 -11.60879 1.000 17.04142 330 PHE A O 1
ATOM 1851 N N . GLY A 1 256 ? -6.22085 14.41416 -13.67364 1.000 12.35900 331 GLY A N 1
ATOM 1852 C CA . GLY A 1 256 ? -7.34774 13.74505 -14.31848 1.000 11.29505 331 GLY A CA 1
ATOM 1853 C C . GLY A 1 256 ? -7.32140 12.22880 -14.15557 1.000 11.14559 331 GLY A C 1
ATOM 1854 O O . GLY A 1 256 ? -6.30436 11.58598 -14.44297 1.000 12.77396 331 GLY A O 1
ATOM 1855 N N . ALA A 1 257 ? -8.46546 11.66988 -13.72797 1.000 12.26109 332 ALA A N 1
ATOM 1856 C CA . ALA A 1 257 ? -8.57198 10.24020 -13.39537 1.000 12.19881 332 ALA A CA 1
ATOM 1857 C C . ALA A 1 257 ? -8.33926 9.33315 -14.61664 1.000 11.08810 332 ALA A C 1
ATOM 1858 O O . ALA A 1 257 ? -7.79570 8.21912 -14.50229 1.000 13.38994 332 ALA A O 1
ATOM 1860 N N . GLY A 1 258 ? -8.78578 9.79424 -15.78921 1.000 10.54451 333 GLY A N 1
ATOM 1861 C CA . GLY A 1 258 ? -8.59719 9.06820 -17.03621 1.000 12.68749 333 GLY A CA 1
ATOM 1862 C C . GLY A 1 258 ? -7.12830 8.97323 -17.42731 1.000 13.41100 333 GLY A C 1
ATOM 1863 O O . GLY A 1 258 ? -6.71536 7.99849 -18.03756 1.000 20.43577 333 GLY A O 1
ATOM 1864 N N . LEU A 1 259 ? -6.34327 9.99116 -17.09206 1.000 13.24917 334 LEU A N 1
ATOM 1865 C CA . LEU A 1 259 ? -4.89360 9.92509 -17.28172 1.000 13.27618 334 LEU A CA 1
ATOM 1866 C C . LEU A 1 259 ? -4.25389 9.02747 -16.22446 1.000 15.90017 334 LEU A C 1
ATOM 1867 O O . LEU A 1 259 ? -3.36571 8.21344 -16.51573 1.000 15.34490 334 LEU A O 1
ATOM 1872 N N . LEU A 1 260 ? -4.69138 9.20864 -14.97716 1.000 12.81339 335 LEU A N 1
ATOM 1873 C CA . LEU A 1 260 ? -4.07238 8.49033 -13.86203 1.000 13.67995 335 LEU A CA 1
ATOM 1874 C C . LEU A 1 260 ? -4.29074 6.97974 -13.92650 1.000 14.42670 335 LEU A C 1
ATOM 1875 O O . LEU A 1 260 ? -3.59161 6.21711 -13.25084 1.000 16.60441 335 LEU A O 1
ATOM 1880 N N . SER A 1 261 ? -5.22565 6.52424 -14.76491 1.000 13.76080 336 SER A N 1
ATOM 1881 C CA . SER A 1 261 ? -5.38909 5.07383 -14.91162 1.000 13.13094 336 SER A CA 1
ATOM 1882 C C . SER A 1 261 ? -5.01624 4.56510 -16.29871 1.000 16.38076 336 SER A C 1
ATOM 1883 O O . SER A 1 261 ? -5.27572 3.40994 -16.61634 1.000 19.22874 336 SER A O 1
ATOM 1886 N N . SER A 1 262 ? -4.37327 5.40694 -17.10579 1.000 16.91816 337 SER A N 1
ATOM 1887 C CA . SER A 1 262 ? -3.95292 5.01334 -18.45714 1.000 19.36322 337 SER A CA 1
ATOM 1888 C C . SER A 1 262 ? -2.45014 5.21506 -18.60805 1.000 24.29817 337 SER A C 1
ATOM 1889 O O . SER A 1 262 ? -1.99185 6.34471 -18.74420 1.000 23.10683 337 SER A O 1
ATOM 1892 N N . ILE A 1 263 ? -1.67240 4.13836 -18.57494 1.000 18.87512 338 ILE A N 1
ATOM 1893 C CA . ILE A 1 263 ? -0.21658 4.30438 -18.50147 1.000 18.07384 338 ILE A CA 1
ATOM 1894 C C . ILE A 1 263 ? 0.32423 5.06197 -19.71579 1.000 18.68159 338 ILE A C 1
ATOM 1895 O O . ILE A 1 263 ? 1.18591 5.95108 -19.56710 1.000 22.64994 338 ILE A O 1
ATOM 1900 N N . SER A 1 264 ? -0.21251 4.77073 -20.89749 1.000 18.79742 339 SER A N 1
ATOM 1901 C CA . SER A 1 264 ? 0.29351 5.38078 -22.11801 1.000 20.09498 339 SER A CA 1
ATOM 1902 C C . SER A 1 264 ? -0.05085 6.86294 -22.18292 1.000 22.23476 339 SER A C 1
ATOM 1903 O O . SER A 1 264 ? 0.80456 7.67566 -22.55755 1.000 21.76564 339 SER A O 1
ATOM 1906 N N . GLU A 1 265 ? -1.27968 7.23459 -21.82500 1.000 17.95719 340 GLU A N 1
ATOM 1907 C CA . GLU A 1 265 ? -1.64055 8.64516 -21.95621 1.000 19.50326 340 GLU A CA 1
ATOM 1908 C C . GLU A 1 265 ? -1.09068 9.47890 -20.79891 1.000 20.34951 340 GLU A C 1
ATOM 1909 O O . GLU A 1 265 ? -0.82357 10.67293 -20.96588 1.000 19.54766 340 GLU A O 1
ATOM 1915 N N . LEU A 1 266 ? -0.88641 8.85184 -19.64203 1.000 18.39122 341 LEU A N 1
ATOM 1916 C CA . LEU A 1 266 ? -0.24584 9.53039 -18.51565 1.000 15.25850 341 LEU A CA 1
ATOM 1917 C C . LEU A 1 266 ? 1.14309 10.00889 -18.90619 1.000 19.84028 341 LEU A C 1
ATOM 1918 O O . LEU A 1 266 ? 1.51986 11.15213 -18.64122 1.000 19.20510 341 LEU A O 1
ATOM 1923 N N . LYS A 1 267 ? 1.90236 9.12401 -19.54237 1.000 19.15332 342 LYS A N 1
ATOM 1924 C CA . LYS A 1 267 ? 3.21999 9.49228 -20.03686 1.000 20.05122 342 LYS A CA 1
ATOM 1925 C C . LYS A 1 267 ? 3.11259 10.54866 -21.12377 1.000 21.25379 342 LYS A C 1
ATOM 1926 O O . LYS A 1 267 ? 3.87710 11.51224 -21.13853 1.000 22.96203 342 LYS A O 1
ATOM 1932 N N . HIS A 1 268 ? 2.14915 10.37880 -22.02117 1.000 26.37487 343 HIS A N 1
ATOM 1933 C CA . HIS A 1 268 ? 2.00131 11.29438 -23.14043 1.000 23.97862 343 HIS A CA 1
ATOM 1934 C C . HIS A 1 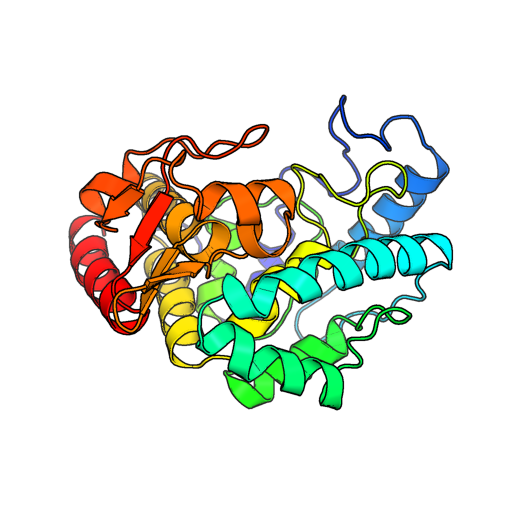268 ? 1.69836 12.72515 -22.67213 1.000 21.76589 343 HIS A C 1
ATOM 1935 O O . HIS A 1 268 ? 2.27051 13.69702 -23.19798 1.000 20.59287 343 HIS A O 1
ATOM 1942 N N . ALA A 1 269 ? 0.83006 12.84915 -21.67072 1.000 19.37184 344 ALA A N 1
ATOM 1943 C CA . ALA A 1 269 ? 0.33381 14.15793 -21.26723 1.000 18.23448 344 ALA A CA 1
ATOM 1944 C C . ALA A 1 269 ? 1.47200 15.03975 -20.74835 1.000 18.73533 344 ALA A C 1
ATOM 1945 O O . ALA A 1 269 ? 1.42610 16.26052 -20.90793 1.000 23.37186 344 ALA A O 1
ATOM 1947 N N . LEU A 1 270 ? 2.49568 14.44239 -20.14417 1.000 21.12708 345 LEU A N 1
ATOM 1948 C CA . LEU A 1 270 ? 3.60647 15.25516 -19.63978 1.000 21.58710 345 LEU A CA 1
ATOM 1949 C C . LEU A 1 270 ? 4.84277 15.17677 -20.52248 1.000 28.29359 345 LEU A C 1
ATOM 1950 O O . LEU A 1 270 ? 5.93008 15.60488 -20.12874 1.000 31.86501 345 LEU A O 1
ATOM 1955 N N . SER A 1 271 ? 4.67031 14.64198 -21.72536 1.000 25.63147 346 SER A N 1
ATOM 1956 C CA . SER A 1 271 ? 5.72047 14.69228 -22.72937 1.000 51.83423 346 SER A CA 1
ATOM 1957 C C . SER A 1 271 ? 5.63647 16.04856 -23.42876 1.000 32.07903 346 SER A C 1
ATOM 1958 O O . SER A 1 271 ? 4.65623 16.77582 -23.26201 1.000 61.84171 346 SER A O 1
ATOM 1961 N N . GLY A 1 272 ? 6.64323 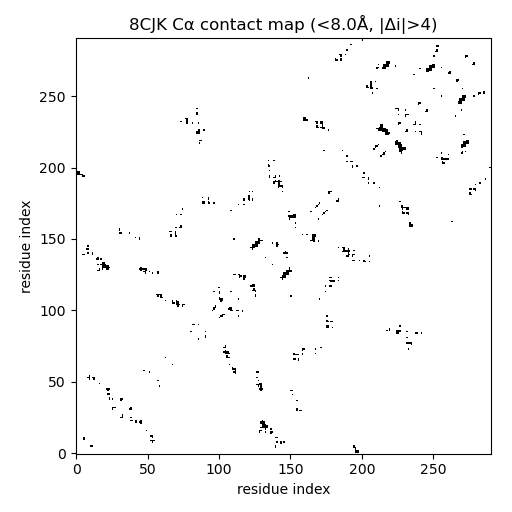16.38558 -24.22179 1.000 48.50906 347 GLY A N 1
ATOM 1962 C CA . GLY A 1 272 ? 6.60482 17.62980 -24.96693 1.000 51.96119 347 GLY A CA 1
ATOM 1963 C C . GLY A 1 272 ? 5.69976 17.53986 -26.18119 1.000 42.25415 347 GLY A C 1
ATOM 1964 O O . GLY A 1 272 ? 5.56547 18.49651 -26.94071 1.000 68.63768 347 GLY A O 1
ATOM 1965 N N . HIS A 1 273 ? 5.06445 16.38544 -26.35447 1.000 39.20146 348 HIS A N 1
ATOM 1966 C CA . HIS A 1 273 ? 4.31809 16.09848 -27.57263 1.000 44.87831 348 HIS A CA 1
ATOM 1967 C C . HIS A 1 273 ? 2.84649 16.45814 -27.45822 1.000 36.60980 348 HIS A C 1
ATOM 1968 O O . HIS A 1 273 ? 2.10385 16.36626 -28.43213 1.000 41.62358 348 HIS A O 1
ATOM 1975 N N . ALA A 1 274 ? 2.42389 16.86405 -26.26740 1.000 28.70553 349 ALA A N 1
ATOM 1976 C CA . ALA A 1 274 ? 1.02355 17.19552 -26.05034 1.000 37.92498 349 ALA A CA 1
ATOM 1977 C C . ALA A 1 274 ? 0.77124 18.69784 -26.10803 1.000 33.29755 349 ALA A C 1
ATOM 1978 O O . ALA A 1 274 ? 1.54836 19.48574 -25.58549 1.000 35.88380 349 ALA A O 1
ATOM 1980 N N . LYS A 1 275 ? -0.32499 19.08261 -26.74954 1.000 28.58395 350 LYS A N 1
ATOM 1981 C CA . LYS A 1 275 ? -0.78434 20.46886 -26.73406 1.000 25.39228 350 LYS A CA 1
ATOM 1982 C C . LYS A 1 275 ? -1.46944 20.74982 -25.40683 1.000 24.57812 350 LYS A C 1
ATOM 1983 O O . LYS A 1 275 ? -2.32266 19.97401 -24.98617 1.000 23.15957 350 LYS A O 1
ATOM 1989 N N . VAL A 1 276 ? -1.07419 21.83241 -24.73435 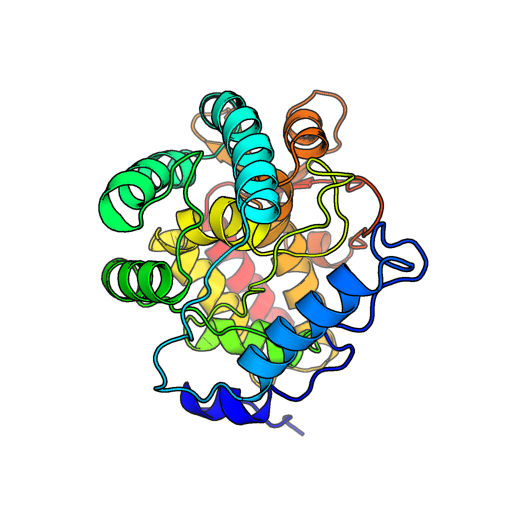1.000 28.31629 351 VAL A N 1
ATOM 1990 C CA . VAL A 1 276 ? -1.68580 22.21841 -23.45643 1.000 21.50621 351 VAL A CA 1
ATOM 1991 C C . VAL A 1 276 ? -2.14245 23.68052 -23.50456 1.000 24.35616 351 VAL A C 1
ATOM 1992 O O . VAL A 1 276 ? -1.49201 24.52973 -24.13086 1.000 27.30451 351 VAL A O 1
ATOM 1996 N N . LYS A 1 277 ? -3.28774 23.95268 -22.88847 1.000 22.46039 352 LYS A N 1
ATOM 1997 C CA . LYS A 1 277 ? -3.90152 25.28352 -22.86011 1.000 23.68327 352 LYS A CA 1
ATOM 1998 C C . LYS A 1 277 ? -4.34632 25.58754 -21.43905 1.000 20.95704 352 LYS A C 1
ATOM 1999 O O . LYS A 1 277 ? -4.62936 24.67219 -20.67882 1.000 21.01770 352 LYS A O 1
ATOM 2005 N N . PRO A 1 278 ? -4.45641 26.87014 -21.08239 1.000 19.23408 353 PRO A N 1
ATOM 2006 C CA . PRO A 1 278 ? -4.97329 27.12949 -19.73629 1.000 19.44051 353 PRO A CA 1
ATOM 2007 C C . PRO A 1 278 ? -6.43277 26.74151 -19.60127 1.000 18.53566 353 PRO A C 1
ATOM 2008 O O . PRO A 1 278 ? -7.22159 26.97225 -20.52651 1.000 19.86012 353 PRO A O 1
ATOM 2012 N N . PHE A 1 279 ? -6.79891 26.18911 -18.45431 1.000 18.69015 354 PHE A N 1
ATOM 2013 C CA . PHE A 1 279 ? -8.21078 25.93365 -18.18325 1.000 16.12616 354 PHE A CA 1
ATOM 2014 C C . PHE A 1 279 ? -8.98050 27.26405 -18.15014 1.000 18.25536 354 PHE A C 1
ATOM 2015 O O . PHE A 1 279 ? -8.61526 28.20175 -17.43991 1.000 21.01279 354 PHE A O 1
ATOM 2023 N N . ASP A 1 280 ? -10.04481 27.32654 -18.93505 1.000 18.40295 355 ASP A N 1
ATOM 2024 C CA . ASP A 1 280 ? -10.83834 28.53635 -19.08272 1.000 21.65220 355 ASP A CA 1
ATOM 2025 C C . ASP A 1 280 ? -12.19757 28.11090 -19.61786 1.000 19.67135 355 ASP A C 1
ATOM 2026 O O . ASP A 1 280 ? -12.34042 27.89872 -20.81418 1.000 22.24102 355 ASP A O 1
ATOM 2031 N N . PRO A 1 281 ? -13.18611 27.96149 -18.72562 1.000 18.93302 356 PRO A N 1
ATOM 2032 C CA . PRO A 1 281 ? -14.44083 27.28010 -19.08122 1.000 19.02313 356 PRO A CA 1
ATOM 2033 C C . PRO A 1 281 ? -15.06345 27.73390 -20.39408 1.000 18.65268 356 PRO A C 1
ATOM 2034 O O . PRO A 1 281 ? -15.50808 26.86715 -21.14031 1.000 21.53155 356 PRO A O 1
ATOM 2038 N N . LYS A 1 282 ? -15.07580 29.03295 -20.69354 1.000 20.69538 357 LYS A N 1
ATOM 2039 C CA . LYS A 1 282 ? -15.71970 29.48522 -21.92372 1.000 23.37463 357 LYS A CA 1
ATOM 2040 C C . LYS A 1 282 ? -15.00911 28.97163 -23.16872 1.000 22.78302 357 LYS A C 1
ATOM 2041 O O . LYS A 1 282 ? -15.63114 28.85902 -24.23538 1.000 26.52635 357 LYS A O 1
ATOM 2047 N N . ILE A 1 283 ? -13.72211 28.65331 -23.04073 1.000 21.06014 358 ILE A N 1
ATOM 2048 C CA . ILE A 1 283 ? -12.96442 28.07998 -24.14900 1.000 23.31173 358 ILE A CA 1
ATOM 2049 C C . ILE A 1 283 ? -12.97049 26.54448 -24.06118 1.000 22.13734 358 ILE A C 1
ATOM 2050 O O . ILE A 1 283 ? -13.18951 25.84888 -25.05437 1.000 22.77278 358 ILE A O 1
ATOM 2055 N N . THR A 1 284 ? -12.73269 26.03000 -22.87115 1.000 18.95992 359 THR A N 1
ATOM 2056 C CA . THR A 1 284 ? -12.69038 24.58674 -22.65600 1.000 17.80917 359 THR A CA 1
ATOM 2057 C C . THR A 1 284 ? -13.98702 23.89983 -23.09680 1.000 18.22499 359 THR A C 1
ATOM 2058 O O . THR A 1 284 ? -13.95971 22.80648 -23.66333 1.000 18.21079 359 THR A O 1
ATOM 2062 N N . CYS A 1 285 ? -15.12828 24.54650 -22.87785 1.000 18.60900 360 CYS A N 1
ATOM 2063 C CA . CYS A 1 285 ? -16.40645 23.87928 -23.14774 1.000 21.16721 360 CYS A CA 1
ATOM 2064 C C . CYS A 1 285 ? -16.65413 23.72919 -24.661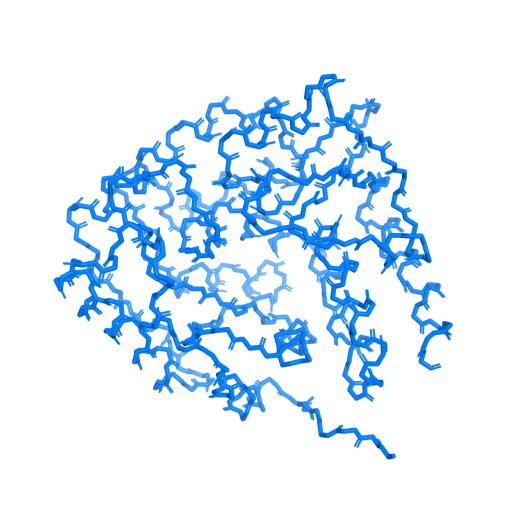64 1.000 20.35770 360 CYS A C 1
ATOM 2065 O O . CYS A 1 285 ? -17.54929 22.99274 -25.07647 1.000 22.95933 360 CYS A O 1
ATOM 2068 N N . LYS A 1 286 ? -15.84437 24.40023 -25.48034 1.000 20.94999 361 LYS A N 1
ATOM 2069 C CA . LYS A 1 286 ? -15.91561 24.25290 -26.93084 1.000 22.39009 361 LYS A CA 1
ATOM 2070 C C . LYS A 1 286 ? -15.15566 23.03977 -27.47357 1.000 22.36376 361 LYS A C 1
ATOM 2071 O O . LYS A 1 286 ? -15.30138 22.68496 -28.65270 1.000 23.73062 361 LYS A O 1
ATOM 2077 N N . GLN A 1 287 ? -14.31989 22.44040 -26.64197 1.000 22.06888 362 GLN A N 1
ATOM 2078 C CA . GLN A 1 287 ? -13.46922 21.34900 -27.08816 1.000 20.75593 362 GLN A CA 1
ATOM 2079 C C . GLN A 1 287 ? -14.21946 20.01620 -27.13251 1.000 30.29667 362 GLN A C 1
ATOM 2080 O O . GLN A 1 287 ? -14.93040 19.67968 -26.20383 1.000 24.61204 362 GLN A O 1
ATOM 2086 N N . GLU A 1 288 ? -14.05909 19.26847 -28.21917 1.000 23.41050 363 GLU A N 1
ATOM 2087 C CA . GLU A 1 288 ? -14.59911 17.91192 -28.32939 1.000 25.36564 363 GLU A CA 1
ATOM 2088 C C . GLU A 1 288 ? -13.93036 16.94917 -27.35156 1.000 23.18115 363 GLU A C 1
ATOM 2089 O O . GLU A 1 288 ? -12.70932 16.97037 -27.19797 1.000 21.33851 363 GLU A O 1
ATOM 2095 N N . CYS A 1 289 ? -14.71939 16.12002 -26.67073 1.000 20.60376 364 CYS A N 1
ATOM 2096 C CA . CYS A 1 289 ? -14.15309 15.08456 -25.79198 1.000 20.80411 364 CYS A CA 1
ATOM 2097 C C . CYS A 1 289 ? -13.90655 13.81540 -26.60519 1.000 36.08083 364 CYS A C 1
ATOM 2098 O O . CYS A 1 289 ? -14.85118 13.23366 -27.12382 1.000 32.97357 364 CYS A O 1
ATOM 2101 N N . LEU A 1 290 ? -12.65423 13.37354 -26.71015 1.000 26.05081 365 LEU A N 1
ATOM 2102 C CA . LEU A 1 290 ? -12.34569 12.19570 -27.52653 1.000 21.44395 365 LEU A CA 1
ATOM 2103 C C . LEU A 1 290 ? -12.39372 10.90989 -26.69505 1.000 22.02692 365 LEU A C 1
ATOM 2104 O O . LEU A 1 290 ? -12.07839 10.92924 -25.51761 1.000 27.45928 365 LEU A O 1
ATOM 2109 N N . ILE A 1 291 ? -12.77999 9.80087 -27.32489 1.000 34.79846 366 ILE A N 1
ATOM 2110 C CA . ILE A 1 291 ? -13.04519 8.55316 -26.60774 1.000 35.53841 366 ILE A CA 1
ATOM 2111 C C . ILE A 1 291 ? -12.01217 7.44885 -26.85910 1.000 38.18484 366 ILE A C 1
ATOM 2112 O O . ILE A 1 291 ? -11.51936 6.82373 -25.91858 1.000 36.91911 366 ILE A O 1
ATOM 2117 N N . THR A 1 292 ? -11.68751 7.21020 -28.12325 1.000 34.79771 367 THR A N 1
ATOM 2118 C CA . THR A 1 292 ? -10.86337 6.05600 -28.49069 1.000 35.31289 367 THR A CA 1
ATOM 2119 C C . THR A 1 292 ? -9.41921 6.41205 -28.83986 1.000 38.92915 367 THR A C 1
ATOM 2120 O O . THR A 1 292 ? -8.67421 5.57532 -29.34993 1.000 49.08857 367 THR A O 1
ATOM 2124 N N . THR A 1 293 ? -9.03460 7.65412 -28.57330 1.000 28.54851 368 THR A N 1
ATOM 2125 C CA . THR A 1 293 ? -7.67382 8.12528 -28.81953 1.000 26.99179 368 THR A CA 1
ATOM 2126 C C . THR A 1 293 ? -7.21877 8.98750 -27.65571 1.000 24.73254 368 THR A C 1
ATOM 2127 O O . THR A 1 293 ? -8.02884 9.36635 -26.82843 1.000 24.18420 368 THR A O 1
ATOM 2131 N N . PHE A 1 294 ? -5.92731 9.31483 -27.61301 1.000 27.38137 369 PHE A N 1
ATOM 2132 C CA . PHE A 1 294 ? -5.45289 10.38642 -26.73875 1.000 23.39051 369 PHE A CA 1
ATOM 2133 C C . PHE A 1 294 ? -6.24802 11.65281 -27.01560 1.000 22.60095 369 PHE A C 1
ATOM 2134 O O . PHE A 1 294 ? -6.71603 11.85964 -28.13304 1.000 25.91849 369 PHE A O 1
ATOM 2142 N N . GLN A 1 295 ? -6.37602 12.52023 -26.02237 1.000 22.10177 370 GLN A N 1
ATOM 2143 C CA . GLN A 1 295 ? -6.94566 13.84375 -26.25332 1.000 21.92041 370 GLN A CA 1
ATOM 2144 C C . GLN A 1 295 ? -6.07608 14.67232 -27.20028 1.000 27.52958 370 GLN A C 1
ATOM 2145 O O . GLN A 1 295 ? -4.85753 14.48526 -27.23601 1.000 26.38134 370 GLN A O 1
ATOM 2151 N N . ASP A 1 296 ? -6.68983 15.59435 -27.94405 1.000 24.61615 371 ASP A N 1
ATOM 2152 C CA . ASP A 1 296 ? -5.93128 16.49883 -28.81555 1.000 28.11148 371 ASP A CA 1
ATOM 2153 C C . ASP A 1 296 ? -5.32044 17.65509 -28.02412 1.000 24.92820 371 ASP A C 1
ATOM 2154 O O . ASP A 1 296 ? -4.34380 18.26946 -28.44984 1.000 27.75272 371 ASP A O 1
ATOM 2159 N N . VAL A 1 297 ? -5.92755 17.96747 -26.88550 1.000 22.93953 372 VAL A N 1
ATOM 2160 C CA . VAL A 1 297 ? -5.44761 19.04954 -26.03620 1.000 23.37146 372 VAL A CA 1
ATOM 2161 C C . VAL A 1 297 ? -5.76071 18.74032 -24.58028 1.000 24.26578 372 VAL A C 1
ATOM 2162 O O . VAL A 1 297 ? -6.77859 18.10648 -24.27263 1.000 24.44073 372 VAL A O 1
ATOM 2166 N N . TYR A 1 298 ? -4.88573 19.18650 -23.68513 1.000 20.18709 373 TYR A N 1
ATOM 2167 C CA . TYR A 1 298 ? -5.13143 19.10635 -22.24656 1.000 18.57449 373 TYR A CA 1
ATOM 2168 C C . TYR A 1 298 ? -5.21608 20.50755 -21.68520 1.000 18.77714 373 TYR A C 1
ATOM 2169 O O . TYR A 1 298 ? -4.57936 21.42227 -22.22126 1.000 22.20472 373 TYR A O 1
ATOM 2178 N N . PHE A 1 299 ? -6.01086 20.68383 -20.63009 1.000 16.61882 374 PHE A N 1
ATOM 2179 C CA . PHE A 1 299 ? -6.16724 21.98388 -19.98988 1.000 16.54980 374 PHE A CA 1
ATOM 2180 C C . PHE A 1 299 ? -5.51949 22.00533 -18.62102 1.000 17.59566 374 PHE A C 1
ATOM 2181 O O . PHE A 1 299 ? -5.65407 21.06196 -17.82304 1.000 16.35669 374 PHE A O 1
ATOM 2189 N N . VAL A 1 300 ? -4.75274 23.06989 -18.38388 1.000 16.68554 375 VAL A N 1
ATOM 2190 C CA . VAL A 1 300 ? -3.99868 23.21761 -17.14778 1.000 16.89965 375 VAL A CA 1
ATOM 2191 C C . VAL A 1 300 ? -4.70601 24.16754 -16.18599 1.000 18.22004 375 VAL A C 1
ATOM 2192 O O . VAL A 1 300 ? -4.93593 25.35200 -16.50915 1.000 20.39615 375 VAL A O 1
ATOM 2196 N N . SER A 1 301 ? -5.04968 23.64521 -15.01155 1.000 18.06562 376 SER A N 1
ATOM 2197 C CA . SER A 1 301 ? -5.62841 24.45113 -13.94035 1.000 21.20116 376 SER A CA 1
ATOM 2198 C C . SER A 1 301 ? -4.49495 24.95011 -13.05852 1.000 20.69705 376 SER A C 1
ATOM 2199 O O . SER A 1 301 ? -3.47908 24.27399 -12.91016 1.000 22.71953 376 SER A O 1
ATOM 2202 N N . GLU A 1 302 ? -4.62801 26.14828 -12.50304 1.000 18.33303 377 GLU A N 1
ATOM 2203 C CA . GLU A 1 302 ? -3.57361 26.66693 -11.64288 1.000 20.91408 377 GLU A CA 1
ATOM 2204 C C . GLU A 1 302 ? -3.58164 25.97766 -10.27503 1.000 24.97719 377 GLU A C 1
ATOM 2205 O O . GLU A 1 302 ? -2.54212 25.77078 -9.66085 1.000 28.74531 377 GLU A O 1
ATOM 2211 N N . SER A 1 303 ? -4.77623 25.64436 -9.80991 1.000 20.08130 378 SER A N 1
ATOM 2212 C CA . SER A 1 303 ? -4.99595 24.93479 -8.55666 1.000 17.69687 378 SER A CA 1
ATOM 2213 C C . SER A 1 303 ? -6.44568 24.48449 -8.54933 1.000 17.55442 378 SER A C 1
ATOM 2214 O O . SER A 1 303 ? -7.23149 24.95887 -9.36047 1.000 18.89933 378 SER A O 1
ATOM 2217 N N . PHE A 1 304 ? -6.81818 23.58671 -7.64534 1.000 18.33492 379 PHE A N 1
ATOM 2218 C CA . PHE A 1 304 ? -8.23132 23.22478 -7.52910 1.000 17.12368 379 PHE A CA 1
ATOM 2219 C C . PHE A 1 304 ? -9.06166 24.41765 -7.06330 1.000 18.12773 379 PHE A C 1
ATOM 2220 O O . PHE A 1 304 ? -10.20993 24.57902 -7.48438 1.000 19.44136 379 PHE A O 1
ATOM 2228 N N . GLU A 1 305 ? -8.48339 25.25823 -6.21023 1.000 17.91087 380 GLU A N 1
ATOM 2229 C CA . GLU A 1 305 ? -9.16007 26.46496 -5.73307 1.000 20.68752 380 GLU A CA 1
ATOM 2230 C C . GLU A 1 305 ? -9.45107 27.39293 -6.90614 1.000 20.90906 380 GLU A C 1
ATOM 2231 O O . GLU A 1 305 ? -10.55669 27.93392 -7.03498 1.000 21.72206 380 GLU A O 1
ATOM 2237 N N . ASP A 1 306 ? -8.46738 27.56380 -7.77899 1.000 18.23916 381 ASP A N 1
ATOM 2238 C CA . ASP A 1 306 ? -8.64650 28.46782 -8.90377 1.000 19.96812 381 ASP A CA 1
ATOM 2239 C C . ASP A 1 306 ? -9.62848 27.88972 -9.92672 1.000 19.81028 381 ASP A C 1
ATOM 2240 O O . ASP A 1 306 ? -10.41799 28.63233 -10.49180 1.000 18.44251 381 ASP A O 1
ATOM 2245 N N . ALA A 1 307 ? -9.55770 26.58678 -10.19056 1.000 18.00677 382 ALA A N 1
ATOM 2246 C CA . ALA A 1 307 ? -10.50791 25.96308 -11.10718 1.000 17.32273 382 ALA A CA 1
ATOM 2247 C C . ALA A 1 307 ? -11.92501 26.15621 -10.58889 1.000 17.21542 382 ALA A C 1
ATOM 2248 O O . ALA A 1 307 ? -12.83686 26.44707 -11.35304 1.000 17.21510 382 ALA A O 1
ATOM 2250 N N . LYS A 1 308 ? -12.09515 25.98938 -9.28524 1.000 15.13380 383 LYS A N 1
ATOM 2251 C CA . LYS A 1 308 ? -13.38290 26.16608 -8.63861 1.000 13.43682 383 LYS A CA 1
ATOM 2252 C C . LYS A 1 308 ? -13.90812 27.60042 -8.82044 1.000 15.73230 383 LYS A C 1
ATOM 2253 O O . LYS A 1 308 ? -15.09458 27.80174 -9.11172 1.000 17.29075 383 LYS A O 1
ATOM 2259 N N . GLU A 1 309 ? -13.03837 28.59607 -8.63325 1.000 15.61690 384 GLU A N 1
ATOM 2260 C CA . GLU A 1 309 ? -13.42926 30.00431 -8.82278 1.000 18.29599 384 GLU A CA 1
ATOM 2261 C C . GLU A 1 309 ? -13.81858 30.27899 -10.27437 1.000 21.80629 384 GLU A C 1
ATOM 2262 O O . GLU A 1 309 ? -14.80477 30.96684 -10.53303 1.000 19.13322 384 GLU A O 1
ATOM 2268 N N . LYS A 1 310 ? -13.06631 29.72592 -11.21780 1.000 18.49148 385 LYS A N 1
ATOM 2269 C CA . LYS A 1 310 ? -13.37264 29.93621 -12.63350 1.000 19.60792 385 LYS A CA 1
ATOM 2270 C C . LYS A 1 310 ? -14.72352 29.31663 -12.99661 1.000 16.68051 385 LYS A C 1
ATOM 2271 O O . LYS A 1 310 ? -15.46955 29.88410 -13.80269 1.000 19.27656 385 LYS A O 1
ATOM 2277 N N . MET A 1 311 ? -15.05066 28.16236 -12.42146 1.000 15.59932 386 MET A N 1
ATOM 2278 C CA . MET A 1 311 ? -16.34488 27.53968 -12.69593 1.000 15.44552 386 MET A CA 1
ATOM 2279 C C . MET A 1 311 ? -17.47858 28.34493 -12.07732 1.000 20.62099 386 MET A C 1
ATOM 2280 O O . MET A 1 311 ? -18.55543 28.43122 -12.65268 1.000 19.64391 386 MET A O 1
ATOM 2285 N N . ARG A 1 312 ? -17.25074 28.94055 -10.90637 1.000 16.95763 387 ARG A N 1
ATOM 2286 C CA . ARG A 1 312 ? -18.26308 29.80324 -10.30468 1.000 17.70283 387 ARG A CA 1
ATOM 2287 C C . ARG A 1 312 ? -18.61137 30.96535 -11.23235 1.000 19.09346 387 ARG A C 1
ATOM 2288 O O . ARG A 1 312 ? -19.79060 31.31606 -11.41829 1.000 22.49010 387 ARG A O 1
ATOM 2296 N N . GLU A 1 313 ? -17.58326 31.59199 -11.79257 1.000 19.07814 388 GLU A N 1
ATOM 2297 C CA . GLU A 1 313 ? -17.78573 32.72675 -12.69046 1.000 21.21666 388 GLU A CA 1
ATOM 2298 C C . GLU A 1 313 ? -18.53693 32.26859 -13.94049 1.000 22.42824 388 GLU A C 1
ATOM 2299 O O . GLU A 1 313 ? -19.44817 32.95412 -14.41840 1.000 23.70092 388 GLU A O 1
ATOM 2305 N N . PHE A 1 314 ? -18.16195 31.10277 -14.45618 1.000 21.67499 389 PHE A N 1
ATOM 2306 C CA . PHE A 1 314 ? -18.77170 30.54066 -15.67014 1.000 19.88738 389 PHE A CA 1
ATOM 2307 C C . PHE A 1 314 ? -20.24184 30.14373 -15.47721 1.000 22.35056 389 PHE A C 1
ATOM 2308 O O . PHE A 1 314 ? -21.08991 30.44333 -16.32634 1.000 23.72111 389 PHE A O 1
ATOM 2316 N N . THR A 1 315 ? -20.54873 29.47242 -14.37554 1.000 20.95961 390 THR A N 1
ATOM 2317 C CA . THR A 1 315 ? -21.91730 29.01152 -14.13872 1.000 19.23786 390 THR A CA 1
ATOM 2318 C C . THR A 1 315 ? -22.91515 30.14931 -14.03850 1.000 26.91056 390 THR A C 1
ATOM 2319 O O . THR A 1 315 ? -24.07067 29.99034 -14.41467 1.000 25.98671 390 THR A O 1
ATOM 2323 N N . LYS A 1 316 ? -22.47381 31.30251 -13.54955 1.000 21.97711 391 LYS A N 1
ATOM 2324 C CA . LYS A 1 316 ? -23.33514 32.48107 -13.54738 1.000 27.11825 391 LYS A CA 1
ATOM 2325 C C . LYS A 1 316 ? -23.80795 32.85654 -14.94648 1.000 34.73056 391 LYS A C 1
ATOM 2326 O O . LYS A 1 316 ? -24.91284 33.37355 -15.10802 1.000 32.58490 391 LYS A O 1
ATOM 2332 N N . THR A 1 317 ? -22.97817 32.58947 -15.95391 1.000 23.80318 392 THR A N 1
ATOM 2333 C CA . THR A 1 317 ? -23.29168 33.01382 -17.32140 1.000 25.88253 392 THR A CA 1
ATOM 2334 C C . THR A 1 317 ? -24.16981 32.04183 -18.11487 1.000 37.80951 392 THR A C 1
ATOM 2335 O O . THR A 1 317 ? -24.71738 32.41535 -19.15327 1.000 44.70919 392 THR A O 1
ATOM 2339 N N . ILE A 1 318 ? -24.31218 30.80622 -17.64471 1.000 29.91329 393 ILE A N 1
ATOM 2340 C CA . ILE A 1 318 ? -25.04411 29.79572 -18.40909 1.000 36.92010 393 ILE A CA 1
ATOM 2341 C C . ILE A 1 318 ? -26.32400 29.33260 -17.72208 1.000 39.97187 393 ILE A C 1
ATOM 2342 O O . ILE A 1 318 ? -27.12396 28.61523 -18.31895 1.000 62.96024 393 ILE A O 1
ATOM 2347 N N . LYS A 1 319 ? -26.50905 29.72190 -16.46549 1.000 37.68929 394 LYS A N 1
ATOM 2348 C CA . LYS A 1 319 ? -27.77639 29.47248 -15.79085 1.000 63.00285 394 LYS A CA 1
ATOM 2349 C C . LYS A 1 319 ? -28.62152 30.74413 -15.76924 1.000 59.05885 394 LYS A C 1
ATOM 2350 O O . LYS A 1 319 ? -28.32836 31.70698 -16.48150 1.000 71.27136 394 LYS A O 1
#

Nearest PDB structures (foldseek):
  7zih-assembly1_A  TM=1.002E+00  e=1.142E-55  Homo sapiens
  8cji-assembly1_A  TM=1.002E+00  e=1.691E-55  Homo sapiens
  7zii-assembly1_A  TM=1.002E+00  e=4.633E-55  Homo sapiens
  8cjl-assembly1_A  TM=1.002E+00  e=1.502E-54  Homo sapiens
  8cjo-assembly1_A  TM=9.950E-01  e=1.502E-54  Homo sapiens

InterPro domains:
  IPR001273 Aromatic amino acid hydroxylase [PTHR11473] (5-441)
  IPR002912 ACT domain [PS51671] (19-94)
  IPR005963 Tryptophan 5-monooxygenase [TIGR01270] (8-439)
  IPR018301 Aromatic amino acid hydroxylase, iron/copper binding site [PS00367] (268-279)
  IPR019773 Tyrosine 3-monooxygenase-like [PIRSF000336] (8-440)
  IPR019774 Aromatic amino acid hydroxylase, C-terminal [PF00351] (106-435)
  IPR019774 Aromatic amino acid hydroxylase, C-terminal [PR00372] (134-153)
  IPR019774 Aromatic amino acid hydroxylase, C-terminal [PR00372] (225-247)
  IPR019774 Aromatic amino acid hydroxylase, C-terminal [PR00372] (289-308)
  IPR019774 Aromatic amino acid hydroxylase, C-terminal [PR00372] (329-347)
  IPR019774 Aromatic amino acid hydroxylase, C-terminal [PR00372] (360-379)
  IPR019774 Aromatic amino acid hydroxylase, C-terminal [PR00372] (395-413)
  IPR019774 Aromatic amino acid hydroxylase, C-terminal [PS51410] (93-439)
  IPR036329 Aromatic amino acid monoxygenase, C-terminal domain superfamily [SSF56534] (105-438)
  IPR036951 Aromatic amino acid hydroxylase superfamily [G3DSA:1.10.800.10] (4-439)
  IPR041904 Tryptophan 5-hydroxylase, catalytic domain [cd03346] (106-392)
  IPR045865 ACT-like domain [SSF55021] (14-111)

B-factor: mean 24.65, std 13.22, range [10.2, 104.01]

Solvent-accessible surface area: 13176 Å² total; per-residue (Å²): 166,105,46,102,55,4,122,126,58,38,19,1,22,109,0,7,60,111,18,118,93,80,13,24,93,15,95,75,133,19,72,0,69,178,48,114,122,24,69,165,53,3,109,86,4,6,52,38,8,61,115,16,97,74,64,62,98,4,45,118,6,159,22,62,158,108,16,49,152,6,0,3,35,2,28,76,54,3,41,144,30,1,79,95,26,0,0,122,25,0,54,109,0,20,80,50,0,50,156,136,8,15,3,125,82,102,46,5,2,33,5,32,56,0,2,70,26,0,109,152,92,16,40,0,12,5,13,2,19,3,15,123,6,29,34,27,8,50,2,3,0,3,3,48,42,5,4,4,0,10,8,16,2,10,23,44,77,55,28,76,98,36,67,41,68,1,1,0,17,6,0,0,0,4,0,0,2,1,0,21,75,28,3,0,63,2,1,33,35,2,0,84,14,1,28,12,1,54,105,118,0,1,99,67,0,24,20,0,15,36,1,0,2,25,27,0,0,0,100,20,128,63,97,62,47,0,1,0,1,12,0,0,8,20,27,45,11,0,104,42,2,49,38,83,158,18,121,52,73,107,3,33,4,142,88,0,26,176,50,124,46,37,135,98,86,78,10,101,6,1,2,20,3,111,38,2,91,42,2,37,91,69,9,92,125,16,24,169,101,29,135

Foldseek 3Di:
DFDDADDALQCLLVQLLVAPAFQLNDDPPAPCNVPVVVSVVLVVQLVQQNPDGPPDQRDWDDDDQLLLQLLLVLLVLLVVCCVPFADPLLVVQVVVCCVQFVDDSRDDGTQSSLQVLLCVQANAGEGEGGHDGPLLSQLLNLLNNYHHAHAAGGDNVDSQDDLDGHRSLCVQQQSSQSSPNLSSVLSNVLNVLSRRFDPVSSLLSVLLCCQPQAFAWEADPNAIHTRHSVLSSHSVLSVVCRDPNAAEEADASVVSSPADDDRRDRGNYHHYYHDSNRSSVRVVVVSVVRD

GO terms:
  GO:0005829 cytosol (C, TAS)
  GO:0005515 protein binding (F, IPI)

Secondary structure (DSSP, 8-state):
-PPP--SSGGGGGGTTT--SEETTS--TT-TTTT-HHHHHHHHHHHHHHHH--TTSPPPP----HHHHHHHHHHHHHHHHHHHHHB-HHHHHHHHHHHHHH--BTTBPPPHHHHHHHHHHHHS-EEEE--EE--HHHHHHHHTTTEEEE--S---TT-SS--SS--HHIIIIIIHHHHTSHHHHHHHHHHHHHHTT--HHHHHHHHHHHIIIIIT-EEEETTEEEE--HHHHT-HHHHHHHTSTTS-EEE--HHHHTTSPPPSSS--S-EEEES-HHHHHHHHHHHHHHH-